Protein AF-A0A1V4UV74-F1 (afdb_monomer_lite)

pLDDT: mean 85.04, std 11.57, range [51.38, 96.44]

Sequence (196 aa):
MDIIEKFLPYVNEDPNRLYPIVKNSVELRLAKKYNSTVNTLQSLRLATLGSASIGRDGSVKVAVSAGTEALQGKISVEERKLERLVEIAREIEGILEQHGAQTTHDLREAKANHENTIRSGPVKAWDLFNLVRGQGKVRPEEIRTNWLPSDLAQLEEYKIQEDKLRAEIEASQSALKPLNEALAKIDTLTAEVDST

Secondary structure (DSSP, 8-state):
--HHHHHGGGTTS-TTTS-HHHHT-HHHHHHHHHHHHHHHHHHHHHHHHTTEEE-TTS-EEE---HHHHHHHHHHHHHHHHHHHHHHHHHHHHHHHHHTT-SSHHHHHHHHHHHHHHHHHHHHHHHHHHHHHHHTT-S-TT---S---HHHHTTSHHHHHHHHHHHHHHHHHHHHHHHHHHHHHHHHHHHHHHHH-

Radius of gyration: 29.87 Å; chains: 1; bounding box: 74×25×92 Å

Foldseek 3Di:
DQLLVVQLVVLPDDLVPDDPCSSPFLSNLLNNLLVVLVVVLVVLVVVQVVQWDQDPVRDIDRPPDPVNVVSVVVNVVSVVLNVLSSVLRVLLVVLCVVVVHPGPVVLVVLLVVLVCLLVCLVVVLVVLVVVVVVVCPDPPVDPDVDDDPVNCCVPPVSVVVNVVSVVSNVVSVVVNPSSVVSNVVNVVSSVVSVVD

Structure (mmCIF, N/CA/C/O backbone):
data_AF-A0A1V4UV74-F1
#
_entry.id   AF-A0A1V4UV74-F1
#
loop_
_atom_site.group_PDB
_atom_site.id
_atom_site.type_symbol
_atom_site.label_atom_id
_atom_site.label_alt_id
_atom_site.label_comp_id
_atom_site.label_asym_id
_atom_site.label_entity_id
_atom_site.label_seq_id
_atom_site.pdbx_PDB_ins_code
_atom_site.Cartn_x
_atom_site.Cartn_y
_atom_site.Cartn_z
_atom_site.occupancy
_atom_site.B_iso_or_equiv
_atom_site.auth_seq_id
_atom_site.auth_comp_id
_atom_site.auth_asym_id
_atom_site.auth_atom_id
_atom_site.pdbx_PDB_model_num
ATOM 1 N N . MET A 1 1 ? 12.067 -10.536 -0.834 1.00 51.75 1 MET A N 1
ATOM 2 C CA . MET A 1 1 ? 11.772 -11.284 -2.083 1.00 51.75 1 MET A CA 1
ATOM 3 C C . MET A 1 1 ? 11.163 -10.248 -2.999 1.00 51.75 1 MET A C 1
ATOM 5 O O . MET A 1 1 ? 10.098 -9.765 -2.646 1.00 51.75 1 MET A O 1
ATOM 9 N N . ASP A 1 2 ? 11.839 -9.869 -4.089 1.00 83.12 2 ASP A N 1
ATOM 10 C CA . ASP A 1 2 ? 11.517 -8.644 -4.837 1.00 83.12 2 ASP A CA 1
ATOM 11 C C . ASP A 1 2 ? 10.028 -8.590 -5.229 1.00 83.12 2 ASP A C 1
ATOM 13 O O . ASP A 1 2 ? 9.491 -9.485 -5.894 1.00 83.12 2 ASP A O 1
ATOM 17 N N . ILE A 1 3 ? 9.345 -7.536 -4.777 1.00 86.12 3 ILE A N 1
ATOM 18 C CA . ILE A 1 3 ? 7.918 -7.317 -5.023 1.00 86.12 3 ILE A CA 1
ATOM 19 C C . ILE A 1 3 ? 7.608 -7.234 -6.525 1.00 86.12 3 ILE A C 1
ATOM 21 O O . ILE A 1 3 ? 6.517 -7.616 -6.943 1.00 86.12 3 ILE A O 1
ATOM 25 N N . ILE A 1 4 ? 8.568 -6.814 -7.355 1.00 88.31 4 ILE A N 1
ATOM 26 C CA . ILE A 1 4 ? 8.438 -6.841 -8.813 1.00 88.31 4 ILE A CA 1
ATOM 27 C C . ILE A 1 4 ? 8.362 -8.291 -9.293 1.00 88.31 4 ILE A C 1
ATOM 29 O O . ILE A 1 4 ? 7.405 -8.656 -9.975 1.00 88.31 4 ILE A O 1
ATOM 33 N N . GLU A 1 5 ? 9.317 -9.139 -8.902 1.00 88.31 5 GLU A N 1
ATOM 34 C CA . GLU A 1 5 ? 9.381 -10.545 -9.327 1.00 88.31 5 GLU A CA 1
ATOM 35 C C . GLU A 1 5 ? 8.121 -11.323 -8.944 1.00 88.31 5 GLU A C 1
ATOM 37 O O . GLU A 1 5 ? 7.593 -12.095 -9.747 1.00 88.31 5 GLU A O 1
ATOM 42 N N . LYS A 1 6 ? 7.586 -11.059 -7.748 1.00 89.06 6 LYS A N 1
ATOM 43 C CA . LYS A 1 6 ? 6.343 -11.672 -7.267 1.00 89.06 6 LYS A CA 1
ATOM 44 C C . LYS A 1 6 ? 5.137 -11.334 -8.150 1.00 89.06 6 LYS A C 1
ATOM 46 O O . LYS A 1 6 ? 4.221 -12.151 -8.259 1.00 89.06 6 LYS A O 1
ATOM 51 N N . PHE A 1 7 ? 5.119 -10.151 -8.770 1.00 90.75 7 PHE A N 1
ATOM 52 C CA . PHE A 1 7 ? 3.979 -9.665 -9.551 1.00 90.75 7 PHE A CA 1
ATOM 53 C C . PHE A 1 7 ? 4.174 -9.706 -11.075 1.00 90.75 7 PHE A C 1
ATOM 55 O O . PHE A 1 7 ? 3.192 -9.565 -11.808 1.00 90.75 7 PHE A O 1
ATOM 62 N N . LEU A 1 8 ? 5.389 -9.979 -11.566 1.00 88.81 8 LEU A N 1
ATOM 63 C CA . LEU A 1 8 ? 5.685 -10.166 -12.993 1.00 88.81 8 LEU A CA 1
ATOM 64 C C . LEU A 1 8 ? 4.776 -11.192 -13.702 1.00 88.81 8 LEU A C 1
ATOM 66 O O . LEU A 1 8 ? 4.329 -10.883 -14.810 1.00 88.81 8 LEU A O 1
ATOM 70 N N . PRO A 1 9 ? 4.431 -12.360 -13.114 1.00 90.25 9 PRO A N 1
ATOM 71 C CA . PRO A 1 9 ? 3.549 -13.329 -13.773 1.00 90.25 9 PRO A CA 1
ATOM 72 C C . PRO A 1 9 ? 2.177 -12.752 -14.152 1.00 90.25 9 PRO A C 1
ATOM 74 O O . PRO A 1 9 ? 1.628 -13.101 -15.192 1.00 90.25 9 PRO A O 1
ATOM 77 N N . TYR A 1 10 ? 1.662 -11.808 -13.361 1.00 89.62 10 TYR A N 1
ATOM 78 C CA . TYR A 1 10 ? 0.345 -11.200 -13.559 1.00 89.62 10 TYR A CA 1
ATOM 79 C C . TYR A 1 10 ? 0.347 -10.039 -14.567 1.00 89.62 10 TYR A C 1
ATOM 81 O O . TYR A 1 10 ? -0.715 -9.523 -14.917 1.00 89.62 10 TYR A O 1
ATOM 89 N N . VAL A 1 11 ? 1.517 -9.592 -15.042 1.00 89.62 11 VAL A N 1
ATOM 90 C CA . VAL A 1 11 ? 1.641 -8.430 -15.943 1.00 89.62 11 VAL A CA 1
ATOM 91 C C . VAL A 1 11 ? 0.914 -8.652 -17.268 1.00 89.62 11 VAL A C 1
ATOM 93 O O . VAL A 1 11 ? 0.272 -7.727 -17.767 1.00 89.62 11 VAL A O 1
ATOM 96 N N . ASN A 1 12 ? 0.991 -9.873 -17.804 1.00 86.12 12 ASN A N 1
ATOM 97 C CA . ASN A 1 12 ? 0.417 -10.252 -19.098 1.00 86.12 12 ASN A CA 1
ATOM 98 C C . ASN A 1 12 ? -0.885 -11.062 -18.969 1.00 86.12 12 ASN A C 1
ATOM 100 O O . ASN A 1 12 ? -1.408 -11.539 -19.977 1.00 86.12 12 ASN A O 1
ATOM 104 N N . GLU A 1 13 ? -1.401 -11.255 -17.753 1.00 87.19 13 GLU A N 1
ATOM 105 C CA . GLU A 1 13 ? -2.662 -11.967 -17.556 1.00 87.19 13 GLU A CA 1
ATOM 106 C C . GLU A 1 13 ? -3.870 -11.123 -17.976 1.00 87.19 13 GLU A C 1
ATOM 108 O O . GLU A 1 13 ? -3.866 -9.891 -17.902 1.00 87.19 13 GLU A O 1
ATOM 113 N N . ASP A 1 14 ? -4.939 -11.808 -18.394 1.00 83.50 14 ASP A N 1
ATOM 114 C CA . ASP A 1 14 ? -6.225 -11.177 -18.687 1.00 83.50 14 ASP A CA 1
ATOM 115 C C . ASP A 1 14 ? -6.736 -10.440 -17.430 1.00 83.50 14 ASP A C 1
ATOM 117 O O . ASP A 1 14 ? -6.969 -11.080 -16.397 1.00 83.50 14 ASP A O 1
ATOM 121 N N . PRO A 1 15 ? -6.973 -9.113 -17.491 1.00 81.25 15 PRO A N 1
ATOM 122 C CA . PRO A 1 15 ? -7.472 -8.334 -16.360 1.00 81.25 15 PRO A CA 1
ATOM 123 C C . PRO A 1 15 ? -8.819 -8.802 -15.793 1.00 81.25 15 PRO A C 1
ATOM 125 O O . PRO A 1 15 ? -9.209 -8.327 -14.725 1.00 81.25 15 PRO A O 1
ATOM 128 N N . ASN A 1 16 ? -9.557 -9.658 -16.506 1.00 84.56 16 ASN A N 1
ATOM 129 C CA . ASN A 1 16 ? -10.797 -10.276 -16.030 1.00 84.56 16 ASN A CA 1
ATOM 130 C C . ASN A 1 16 ? -10.563 -11.562 -15.222 1.00 84.56 16 ASN A C 1
ATOM 132 O O . ASN A 1 16 ? -11.471 -12.015 -14.532 1.00 84.56 16 ASN A O 1
ATOM 136 N N . ARG A 1 17 ? -9.362 -12.148 -15.300 1.00 85.94 17 ARG A N 1
ATOM 137 C CA . ARG A 1 17 ? -8.956 -13.338 -14.533 1.00 85.94 17 ARG A CA 1
ATOM 138 C C . ARG A 1 17 ? -8.247 -12.991 -13.226 1.00 85.94 17 ARG A C 1
ATOM 140 O O . ARG A 1 17 ? -8.189 -13.823 -12.327 1.00 85.94 17 ARG A O 1
ATOM 147 N N . LEU A 1 18 ? -7.741 -11.766 -13.110 1.00 87.00 18 LEU A N 1
ATOM 148 C CA . LEU A 1 18 ? -7.100 -11.272 -11.897 1.00 87.00 18 LEU A CA 1
ATOM 149 C C . LEU A 1 18 ? -8.135 -10.928 -10.824 1.00 87.00 18 LEU A C 1
ATOM 151 O O . LEU A 1 18 ? -9.104 -10.210 -11.082 1.00 87.00 18 LEU A O 1
ATOM 155 N N . TYR A 1 19 ? -7.873 -11.357 -9.589 1.00 85.75 19 TYR A N 1
ATOM 156 C CA . TYR A 1 19 ? -8.629 -10.883 -8.432 1.00 85.75 19 TYR A CA 1
ATOM 157 C C . TYR A 1 19 ? -8.577 -9.347 -8.358 1.00 85.75 19 TYR A C 1
ATOM 159 O O . TYR A 1 19 ? -7.504 -8.772 -8.566 1.00 85.75 19 TYR A O 1
ATOM 167 N N . PRO A 1 20 ? -9.682 -8.656 -8.008 1.00 83.69 20 PRO A N 1
ATOM 168 C CA . PRO A 1 20 ? -9.722 -7.191 -7.953 1.00 83.69 20 PRO A CA 1
ATOM 169 C C . PRO A 1 20 ? -8.621 -6.567 -7.086 1.00 83.69 20 PRO A C 1
ATOM 171 O O . PRO A 1 20 ? -8.102 -5.501 -7.419 1.00 83.69 20 PRO A O 1
ATOM 174 N N . ILE A 1 21 ? -8.247 -7.258 -6.004 1.00 83.50 21 ILE A N 1
ATOM 175 C CA . ILE A 1 21 ? -7.181 -6.861 -5.078 1.00 83.50 21 ILE A CA 1
ATOM 176 C C . ILE A 1 21 ? -5.834 -6.789 -5.803 1.00 83.50 21 ILE A C 1
ATOM 178 O O . ILE A 1 21 ? -5.142 -5.784 -5.701 1.00 83.50 21 ILE A O 1
ATOM 182 N N . VAL A 1 22 ? -5.499 -7.817 -6.589 1.00 84.25 22 VAL A N 1
ATOM 183 C CA . VAL A 1 22 ? -4.258 -7.886 -7.376 1.00 84.25 22 VAL A CA 1
ATOM 184 C C . VAL A 1 22 ? -4.318 -6.923 -8.560 1.00 84.25 22 VAL A C 1
ATOM 186 O O . VAL A 1 22 ? -3.373 -6.186 -8.814 1.00 84.25 22 VAL A O 1
ATOM 189 N N . LYS A 1 23 ? -5.455 -6.869 -9.262 1.00 85.56 23 LYS A N 1
ATOM 190 C CA . LYS A 1 23 ? -5.658 -6.030 -10.452 1.00 85.56 23 LYS A CA 1
ATOM 191 C C . LYS A 1 23 ? -5.370 -4.547 -10.201 1.00 85.56 23 LYS A C 1
ATOM 193 O O . LYS A 1 23 ? -4.812 -3.879 -11.069 1.00 85.56 23 LYS A O 1
ATOM 198 N N . ASN A 1 24 ? -5.782 -4.041 -9.041 1.00 84.19 24 ASN A N 1
ATOM 199 C CA . ASN A 1 24 ? -5.674 -2.626 -8.689 1.00 84.19 24 ASN A CA 1
ATOM 200 C C . ASN A 1 24 ? -4.481 -2.320 -7.773 1.00 84.19 24 ASN A C 1
ATOM 202 O O . ASN A 1 24 ? -4.334 -1.166 -7.353 1.00 84.19 24 ASN A O 1
ATOM 206 N N . SER A 1 25 ? -3.652 -3.323 -7.466 1.00 90.50 25 SER A N 1
ATOM 207 C CA . SER A 1 25 ? -2.541 -3.201 -6.527 1.00 90.50 25 SER A CA 1
ATOM 208 C C . SER A 1 25 ? -1.428 -2.302 -7.070 1.00 90.50 25 SER A C 1
ATOM 210 O O . SER A 1 25 ? -1.254 -2.151 -8.283 1.00 90.50 25 SER A O 1
ATOM 212 N N . VAL A 1 26 ? -0.680 -1.676 -6.161 1.00 91.12 26 VAL A N 1
ATOM 213 C CA . VAL A 1 26 ? 0.483 -0.842 -6.514 1.00 91.12 26 VAL A CA 1
ATOM 214 C C . VAL A 1 26 ? 1.602 -1.729 -7.054 1.00 91.12 26 VAL A C 1
ATOM 216 O O . VAL A 1 26 ? 2.280 -1.386 -8.015 1.00 91.12 26 VAL A O 1
ATOM 219 N N . GLU A 1 27 ? 1.723 -2.919 -6.486 1.00 92.69 27 GLU A N 1
ATOM 220 C CA . GLU A 1 27 ? 2.683 -3.954 -6.828 1.00 92.69 27 GLU A CA 1
ATOM 221 C C . GLU A 1 27 ? 2.548 -4.392 -8.291 1.00 92.69 27 GLU A C 1
ATOM 223 O O . GLU A 1 27 ? 3.536 -4.449 -9.023 1.00 92.69 27 GLU A O 1
ATOM 228 N N . LEU A 1 28 ? 1.315 -4.623 -8.761 1.00 92.44 28 LEU A N 1
ATOM 229 C CA . LEU A 1 28 ? 1.070 -4.966 -10.158 1.00 92.44 28 LEU A CA 1
ATOM 230 C C . LEU A 1 28 ? 1.360 -3.785 -11.091 1.00 92.44 28 LEU A C 1
ATOM 232 O O . LEU A 1 28 ? 1.868 -3.990 -12.194 1.00 92.44 28 LEU A O 1
ATOM 236 N N . ARG A 1 29 ? 1.045 -2.549 -10.679 1.00 91.38 29 ARG A N 1
ATOM 237 C CA . ARG A 1 29 ? 1.376 -1.347 -11.469 1.00 91.38 29 ARG A CA 1
ATOM 238 C C . ARG A 1 29 ? 2.884 -1.195 -11.629 1.00 91.38 29 ARG A C 1
ATOM 240 O O . ARG A 1 29 ? 3.353 -0.998 -12.748 1.00 91.38 29 ARG A O 1
ATOM 247 N N . LEU A 1 30 ? 3.630 -1.367 -10.541 1.00 93.44 30 LEU A N 1
ATOM 248 C CA . LEU A 1 30 ? 5.086 -1.336 -10.532 1.00 93.44 30 LEU A CA 1
ATOM 249 C C . LEU A 1 30 ? 5.673 -2.415 -11.451 1.00 93.44 30 LEU A C 1
ATOM 251 O O . LEU A 1 30 ? 6.481 -2.098 -12.322 1.00 93.44 30 LEU A O 1
ATOM 255 N N . ALA A 1 31 ? 5.205 -3.663 -11.337 1.00 93.12 31 ALA A N 1
ATOM 256 C CA . ALA A 1 31 ? 5.654 -4.762 -12.192 1.00 93.12 31 ALA A CA 1
ATOM 257 C C . ALA A 1 31 ? 5.349 -4.515 -13.681 1.00 93.12 31 ALA A C 1
ATOM 259 O O . ALA A 1 31 ? 6.192 -4.770 -14.544 1.00 93.12 31 ALA A O 1
ATOM 260 N N . LYS A 1 32 ? 4.170 -3.959 -14.002 1.00 93.81 32 LYS A N 1
ATOM 261 C CA . LYS A 1 32 ? 3.805 -3.566 -15.374 1.00 93.81 32 LYS A CA 1
ATOM 262 C C . LYS A 1 32 ? 4.746 -2.502 -15.922 1.00 93.81 32 LYS A C 1
ATOM 264 O O . LYS A 1 32 ? 5.218 -2.628 -17.054 1.00 93.81 32 LYS A O 1
ATOM 269 N N . LYS A 1 33 ? 5.024 -1.467 -15.127 1.00 94.25 33 LYS A N 1
ATOM 270 C CA . LYS A 1 33 ? 5.900 -0.369 -15.529 1.00 94.25 33 LYS A CA 1
ATOM 271 C C . LYS A 1 33 ? 7.329 -0.854 -15.741 1.00 94.25 33 LYS A C 1
ATOM 273 O O . LYS A 1 33 ? 7.894 -0.607 -16.801 1.00 94.25 33 LYS A O 1
ATOM 278 N N . TYR A 1 34 ? 7.848 -1.636 -14.798 1.00 94.31 34 TYR A N 1
ATOM 279 C CA . TYR A 1 34 ? 9.155 -2.275 -14.895 1.00 94.31 34 TYR A CA 1
ATOM 280 C C . TYR A 1 34 ? 9.283 -3.102 -16.182 1.00 94.31 34 TYR A C 1
ATOM 282 O O . TYR A 1 34 ? 10.192 -2.870 -16.977 1.00 94.31 34 TYR A O 1
ATOM 290 N N . ASN A 1 35 ? 8.329 -4.002 -16.450 1.00 93.38 35 ASN A N 1
ATOM 291 C CA . ASN A 1 35 ? 8.338 -4.832 -17.656 1.00 93.38 35 ASN A CA 1
ATOM 292 C C . ASN A 1 35 ? 8.300 -3.990 -18.948 1.00 93.38 35 ASN A C 1
ATOM 294 O O . ASN A 1 35 ? 9.024 -4.270 -19.903 1.00 93.38 35 ASN A O 1
ATOM 298 N N . SER A 1 36 ? 7.497 -2.921 -18.979 1.00 93.50 36 SER A N 1
ATOM 299 C CA . SER A 1 36 ? 7.438 -1.996 -20.119 1.00 93.50 36 SER A CA 1
ATOM 300 C C . SER A 1 36 ? 8.771 -1.277 -20.362 1.00 93.50 36 SER A C 1
ATOM 302 O O . SER A 1 36 ? 9.219 -1.177 -21.508 1.00 93.50 36 SER A O 1
ATOM 304 N N . THR A 1 37 ? 9.420 -0.789 -19.303 1.00 92.56 37 THR A N 1
ATOM 305 C CA . THR A 1 37 ? 10.730 -0.125 -19.378 1.00 92.56 37 THR A CA 1
ATOM 306 C C . THR A 1 37 ? 11.810 -1.098 -19.850 1.00 92.56 37 THR A C 1
ATOM 308 O O . THR A 1 37 ? 12.585 -0.768 -20.747 1.00 92.56 37 THR A O 1
ATOM 311 N N . VAL A 1 38 ? 11.815 -2.340 -19.347 1.00 93.06 38 VAL A N 1
ATOM 312 C CA . VAL A 1 38 ? 12.735 -3.398 -19.803 1.00 93.06 38 VAL A CA 1
ATO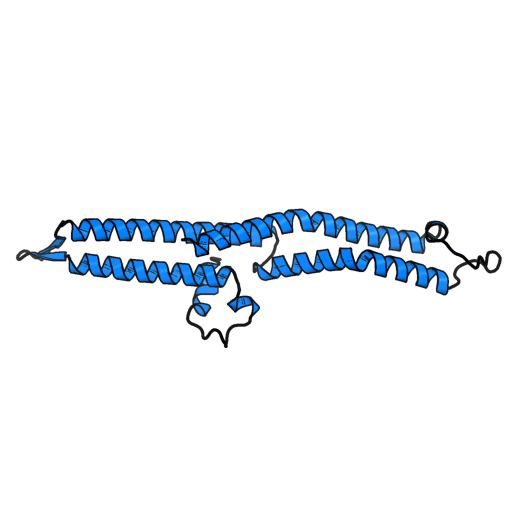M 313 C C . VAL A 1 38 ? 12.560 -3.691 -21.296 1.00 93.06 38 VAL A C 1
ATOM 315 O O . VAL A 1 38 ? 13.547 -3.715 -22.031 1.00 93.06 38 VAL A O 1
ATOM 318 N N . ASN A 1 39 ? 11.325 -3.851 -21.776 1.00 93.38 39 ASN A N 1
ATOM 319 C CA . ASN A 1 39 ? 11.054 -4.096 -23.198 1.00 93.38 39 ASN A CA 1
ATOM 320 C C . ASN A 1 39 ? 11.488 -2.917 -24.085 1.00 93.38 39 ASN A C 1
ATOM 322 O O . ASN A 1 39 ? 12.015 -3.106 -25.188 1.00 93.38 39 ASN A O 1
ATOM 326 N N . THR A 1 40 ? 11.312 -1.689 -23.591 1.00 92.00 40 THR A N 1
ATOM 327 C CA . THR A 1 40 ? 11.757 -0.469 -24.278 1.00 92.00 40 THR A CA 1
ATOM 328 C C . THR A 1 40 ? 13.282 -0.419 -24.358 1.00 92.00 40 THR A C 1
ATOM 330 O O . THR A 1 40 ? 13.833 -0.210 -25.440 1.00 92.00 40 THR A O 1
ATOM 333 N N . LEU A 1 41 ? 13.980 -0.706 -23.255 1.00 91.12 41 LEU A N 1
ATOM 334 C CA . LEU A 1 41 ? 15.441 -0.811 -23.214 1.00 91.12 41 LEU A CA 1
ATOM 335 C C . LEU A 1 41 ? 15.976 -1.875 -24.168 1.00 91.12 41 LEU A C 1
ATOM 337 O O . LEU A 1 41 ? 16.925 -1.612 -24.905 1.00 91.12 41 LEU A O 1
ATOM 341 N N . GLN A 1 42 ? 15.368 -3.062 -24.191 1.00 90.25 42 GLN A N 1
ATOM 342 C CA . GLN A 1 42 ? 15.746 -4.126 -25.123 1.00 90.25 42 GLN A CA 1
ATOM 343 C C . GLN A 1 42 ? 15.594 -3.668 -26.578 1.00 90.25 42 GLN A C 1
ATOM 345 O O . GLN A 1 42 ? 16.517 -3.837 -27.372 1.00 90.25 42 GLN A O 1
ATOM 350 N N . SER A 1 43 ? 14.480 -3.013 -26.911 1.00 89.38 43 SER A N 1
ATOM 351 C CA . SER A 1 43 ? 14.228 -2.484 -28.257 1.00 89.38 43 SER A CA 1
ATOM 352 C C . SER A 1 43 ? 15.244 -1.406 -28.657 1.00 89.38 43 SER A C 1
ATOM 354 O O . SER A 1 43 ? 15.778 -1.436 -29.767 1.00 89.38 43 SER A O 1
ATOM 356 N N . LEU A 1 44 ? 15.570 -0.480 -27.747 1.00 88.25 44 LEU A N 1
ATOM 357 C CA . LEU A 1 44 ? 16.580 0.558 -27.979 1.00 88.25 44 LEU A CA 1
ATOM 358 C C . LEU A 1 44 ? 17.983 -0.040 -28.157 1.00 88.25 44 LEU A C 1
ATOM 360 O O . LEU A 1 44 ? 18.710 0.360 -29.067 1.00 88.25 44 LEU A O 1
ATOM 364 N N . ARG A 1 45 ? 18.352 -1.033 -27.341 1.00 86.44 45 ARG A N 1
ATOM 365 C CA . ARG A 1 45 ? 19.636 -1.742 -27.450 1.00 86.44 45 ARG A CA 1
ATOM 366 C C . ARG A 1 45 ? 19.745 -2.514 -28.770 1.00 86.44 45 ARG A C 1
ATOM 368 O O . ARG A 1 45 ? 20.777 -2.447 -29.436 1.00 86.44 45 ARG A O 1
ATOM 375 N N . LEU A 1 46 ? 18.673 -3.169 -29.217 1.00 85.62 46 LEU A N 1
ATOM 376 C CA . LEU A 1 46 ? 18.626 -3.804 -30.539 1.00 85.62 46 LEU A CA 1
ATOM 377 C C . LEU A 1 46 ? 18.790 -2.781 -31.675 1.00 85.62 46 LEU A C 1
ATOM 379 O O . LEU A 1 46 ? 19.552 -3.024 -32.610 1.00 85.62 46 LEU A O 1
ATOM 383 N N . ALA A 1 47 ? 18.160 -1.607 -31.571 1.00 82.25 47 ALA A N 1
ATOM 384 C CA . ALA A 1 47 ? 18.333 -0.531 -32.548 1.00 82.25 47 ALA A CA 1
ATOM 385 C C . ALA A 1 47 ? 19.783 -0.006 -32.595 1.00 82.25 47 ALA A C 1
ATOM 387 O O . ALA A 1 47 ? 20.305 0.278 -33.677 1.00 82.25 47 ALA A O 1
ATOM 388 N N . THR A 1 48 ? 20.473 0.062 -31.448 1.00 78.12 48 THR A N 1
ATOM 389 C CA . THR A 1 48 ? 21.906 0.409 -31.423 1.00 78.12 48 THR A CA 1
ATOM 390 C C . THR A 1 48 ? 22.788 -0.659 -32.069 1.00 78.12 48 THR A C 1
ATOM 392 O O . THR A 1 48 ? 23.730 -0.309 -32.776 1.00 78.12 48 THR A O 1
ATOM 395 N N . LEU A 1 49 ? 22.459 -1.947 -31.913 1.00 75.75 49 LEU A N 1
ATOM 396 C CA . LEU A 1 49 ? 23.175 -3.039 -32.583 1.00 75.75 49 LEU A CA 1
ATOM 397 C C . LEU A 1 49 ? 22.986 -3.006 -34.105 1.00 75.75 49 LEU A C 1
ATOM 399 O O . LEU A 1 49 ? 23.937 -3.260 -34.834 1.00 75.75 49 LEU A O 1
ATOM 403 N N . GLY A 1 50 ? 21.806 -2.616 -34.597 1.00 70.50 50 GLY A N 1
ATOM 404 C CA . GLY A 1 50 ? 21.569 -2.389 -36.031 1.00 70.50 50 GLY A CA 1
ATOM 405 C C . GLY A 1 50 ? 22.403 -1.248 -36.634 1.00 70.50 50 GLY A C 1
ATOM 406 O O . GLY A 1 50 ? 22.537 -1.163 -37.851 1.00 70.50 50 GLY A O 1
ATOM 407 N N . SER A 1 51 ? 22.991 -0.392 -35.790 1.00 67.44 51 SER A N 1
ATOM 408 C CA . SER A 1 51 ? 23.927 0.673 -36.186 1.00 67.44 51 SER A CA 1
ATOM 409 C C . SER A 1 51 ? 25.398 0.222 -36.145 1.00 67.44 51 SER A C 1
ATOM 411 O O . SER A 1 51 ? 26.306 1.008 -36.438 1.00 67.44 51 SER A O 1
ATOM 413 N N . ALA A 1 52 ? 25.650 -1.035 -35.766 1.00 69.00 52 ALA A N 1
ATOM 414 C CA . ALA A 1 52 ? 26.958 -1.664 -35.840 1.00 69.00 52 ALA A CA 1
ATOM 415 C C . ALA A 1 52 ? 27.181 -2.274 -37.231 1.00 69.00 52 ALA A C 1
ATOM 417 O O . ALA A 1 52 ? 26.309 -2.920 -37.805 1.00 69.00 52 ALA A O 1
ATOM 418 N N . SER A 1 53 ? 28.380 -2.082 -37.769 1.00 70.06 53 SER A N 1
ATOM 419 C CA . SER A 1 53 ? 28.829 -2.651 -39.038 1.00 70.06 53 SER A CA 1
ATOM 420 C C . SER A 1 53 ? 30.036 -3.552 -38.799 1.00 70.06 53 SER A C 1
ATOM 422 O O . SER A 1 53 ? 30.856 -3.278 -37.923 1.00 70.06 53 SER A O 1
ATOM 424 N N . ILE A 1 54 ? 30.151 -4.635 -39.567 1.00 72.12 54 ILE A N 1
ATOM 425 C CA . ILE A 1 54 ? 31.323 -5.514 -39.531 1.00 72.12 54 ILE A CA 1
ATOM 426 C C . ILE A 1 54 ? 32.284 -5.056 -40.632 1.00 72.12 54 ILE A C 1
ATOM 428 O O . ILE A 1 54 ? 31.933 -5.028 -41.813 1.00 72.12 54 ILE A O 1
ATOM 432 N N . GLY A 1 55 ? 33.489 -4.655 -40.237 1.00 71.12 55 GLY A N 1
ATOM 433 C CA . GLY A 1 55 ? 34.588 -4.326 -41.133 1.00 71.12 55 GLY A CA 1
ATOM 434 C C . GLY A 1 55 ? 35.082 -5.553 -41.901 1.00 71.12 55 GLY A C 1
ATOM 435 O O . GLY A 1 55 ? 34.873 -6.695 -41.498 1.00 71.12 55 GLY A O 1
ATOM 436 N N . ARG A 1 56 ? 35.781 -5.332 -43.021 1.00 72.38 56 ARG A N 1
ATOM 437 C CA . ARG A 1 56 ? 36.363 -6.418 -43.842 1.00 72.38 56 ARG A CA 1
ATOM 438 C C . ARG A 1 56 ? 37.388 -7.285 -43.096 1.00 72.38 56 ARG A C 1
ATOM 440 O O . ARG A 1 56 ? 37.689 -8.380 -43.550 1.00 72.38 56 ARG A O 1
ATOM 447 N N . ASP A 1 57 ? 37.915 -6.789 -41.986 1.00 82.62 57 ASP A N 1
ATOM 448 C CA . ASP A 1 57 ? 38.840 -7.451 -41.064 1.00 82.62 57 ASP A CA 1
ATOM 449 C C . ASP A 1 57 ? 38.128 -8.199 -39.918 1.00 82.62 57 ASP A C 1
ATOM 451 O O . ASP A 1 57 ? 38.786 -8.731 -39.030 1.00 82.62 57 ASP A O 1
ATOM 455 N N . GLY A 1 58 ? 36.790 -8.228 -39.913 1.00 72.50 58 GLY A N 1
ATOM 456 C CA . GLY A 1 58 ? 35.988 -8.802 -38.832 1.00 72.50 58 GLY A CA 1
ATOM 457 C C . GLY A 1 58 ? 35.817 -7.881 -37.621 1.00 72.50 58 GLY A C 1
ATOM 458 O O . GLY A 1 58 ? 35.180 -8.280 -36.647 1.00 72.50 58 GLY A O 1
ATOM 459 N N . SER A 1 59 ? 36.344 -6.649 -37.661 1.00 76.88 59 SER A N 1
ATOM 460 C CA . SER A 1 59 ? 36.156 -5.681 -36.577 1.00 76.88 59 SER A CA 1
ATOM 461 C C . SER A 1 59 ? 34.712 -5.175 -36.533 1.00 76.88 59 SER A C 1
ATOM 463 O O . SER A 1 59 ? 34.124 -4.842 -37.559 1.00 76.88 59 SER A O 1
ATOM 465 N N . VAL A 1 60 ? 34.117 -5.087 -35.343 1.00 70.12 60 VAL A N 1
ATOM 466 C CA . VAL A 1 60 ? 32.802 -4.453 -35.172 1.00 70.12 60 VAL A CA 1
ATOM 467 C C . VAL A 1 60 ? 33.013 -2.949 -35.017 1.00 70.12 60 VAL A C 1
ATOM 469 O O . VAL A 1 60 ? 33.594 -2.494 -34.033 1.00 70.12 60 VAL A O 1
ATOM 472 N N . LYS A 1 61 ? 32.539 -2.167 -35.988 1.00 69.31 61 LYS A N 1
ATOM 473 C CA . LYS A 1 61 ? 32.516 -0.703 -35.934 1.00 69.31 61 LYS A CA 1
ATOM 474 C C . LYS A 1 61 ? 31.092 -0.231 -35.695 1.00 69.31 61 LYS A C 1
ATOM 476 O O . LYS A 1 61 ? 30.240 -0.344 -36.575 1.00 69.31 61 LYS A O 1
ATOM 481 N N . VAL A 1 62 ? 30.841 0.334 -34.520 1.00 65.12 62 VAL A N 1
ATOM 482 C CA . VAL A 1 62 ? 29.620 1.105 -34.266 1.00 65.12 62 VAL A CA 1
ATOM 483 C C . VAL A 1 62 ? 29.814 2.475 -34.906 1.00 65.12 62 VAL A C 1
ATOM 485 O O . VAL A 1 62 ? 30.757 3.187 -34.561 1.00 65.12 62 VAL A O 1
ATOM 488 N N . ALA A 1 63 ? 28.978 2.826 -35.882 1.00 61.91 63 ALA A N 1
ATOM 489 C CA . ALA A 1 63 ? 29.069 4.129 -36.527 1.00 61.91 63 ALA A CA 1
ATOM 490 C C . ALA A 1 63 ? 28.650 5.214 -35.526 1.00 61.91 63 ALA A C 1
ATOM 492 O O . ALA A 1 63 ? 27.462 5.370 -35.261 1.00 61.91 63 ALA A O 1
ATOM 493 N N . VAL A 1 64 ? 29.612 5.958 -34.968 1.00 64.06 64 VAL A N 1
ATOM 494 C CA . VAL A 1 64 ? 29.324 7.112 -34.102 1.00 64.06 64 VAL A CA 1
ATOM 495 C C . VAL A 1 64 ? 28.763 8.228 -34.980 1.00 64.06 64 VAL A C 1
ATOM 497 O O . VAL A 1 64 ? 29.482 8.918 -35.697 1.00 64.06 64 VAL A O 1
ATOM 500 N N . SER A 1 65 ? 27.443 8.336 -34.977 1.00 66.75 65 SER A N 1
ATOM 501 C CA . SER A 1 65 ? 26.654 9.352 -35.664 1.00 66.75 65 SER A CA 1
ATOM 502 C C . SER A 1 65 ? 25.737 10.052 -34.657 1.00 66.75 65 SER A C 1
ATOM 504 O O . SER A 1 65 ? 25.442 9.505 -33.591 1.00 66.75 65 SER A O 1
ATOM 506 N N . ALA A 1 66 ? 25.199 11.222 -35.013 1.00 69.81 66 ALA A N 1
ATOM 507 C CA . ALA A 1 66 ? 24.195 11.906 -34.189 1.00 69.81 66 ALA A CA 1
ATOM 508 C C . ALA A 1 66 ? 22.986 10.998 -33.851 1.00 69.81 66 ALA A C 1
ATOM 510 O O . ALA A 1 66 ? 22.372 11.132 -32.794 1.00 69.81 66 ALA A O 1
ATOM 511 N N . GLY A 1 67 ? 22.669 10.026 -34.720 1.00 71.25 67 GLY A N 1
ATOM 512 C CA . GLY A 1 67 ? 21.627 9.025 -34.481 1.00 71.25 67 GLY A CA 1
ATOM 513 C C . GLY A 1 67 ? 21.974 8.027 -33.371 1.00 71.25 67 GLY A C 1
ATOM 514 O O . GLY A 1 67 ? 21.123 7.725 -32.537 1.00 71.25 67 GLY A O 1
ATOM 515 N N . THR A 1 68 ? 23.219 7.547 -33.305 1.00 72.94 68 THR A N 1
ATOM 516 C CA . THR A 1 68 ? 23.659 6.635 -32.234 1.00 72.94 68 THR A CA 1
ATOM 517 C C . THR A 1 68 ? 23.820 7.340 -30.890 1.00 72.94 68 THR A C 1
ATOM 519 O O . THR A 1 68 ? 23.484 6.748 -29.869 1.00 72.94 68 THR A O 1
ATOM 522 N N . GLU A 1 69 ? 24.254 8.605 -30.872 1.00 77.25 69 GLU A N 1
ATOM 523 C CA . GLU A 1 69 ? 24.310 9.410 -29.640 1.00 77.25 69 GLU A CA 1
ATOM 524 C C . GLU A 1 69 ? 22.903 9.662 -29.077 1.00 77.25 69 GLU A C 1
ATOM 526 O O . GLU A 1 69 ? 22.664 9.493 -27.881 1.00 77.25 69 GLU A O 1
ATOM 531 N N . ALA A 1 70 ? 21.933 9.972 -29.945 1.00 80.94 70 ALA A N 1
ATOM 532 C CA . ALA A 1 70 ? 20.536 10.119 -29.542 1.00 80.94 70 ALA A CA 1
ATOM 533 C C . ALA A 1 70 ? 19.944 8.813 -28.977 1.00 80.94 70 ALA A C 1
ATOM 535 O O . ALA A 1 70 ? 19.160 8.850 -28.027 1.00 80.94 70 ALA A O 1
ATOM 536 N N . LEU A 1 71 ? 20.313 7.652 -29.535 1.00 84.00 71 LEU A N 1
ATOM 537 C CA . LEU A 1 71 ? 19.900 6.347 -29.010 1.00 84.00 71 LEU A CA 1
ATOM 538 C C . LEU A 1 71 ? 20.544 6.039 -27.654 1.00 84.00 71 LEU A C 1
ATOM 540 O O . LEU A 1 71 ? 19.842 5.592 -26.751 1.00 84.00 71 LEU A O 1
ATOM 544 N N . GLN A 1 72 ? 21.838 6.320 -27.481 1.00 84.25 72 GLN A N 1
ATOM 545 C CA . GLN A 1 72 ? 22.519 6.167 -26.192 1.00 84.25 72 GLN A CA 1
ATOM 546 C C . GLN A 1 72 ? 21.897 7.061 -25.114 1.00 84.25 72 GLN A C 1
ATOM 548 O O . GLN A 1 72 ? 21.617 6.580 -24.021 1.00 84.25 72 GLN A O 1
ATOM 553 N N . GLY A 1 73 ? 21.577 8.319 -25.439 1.00 86.44 73 GLY A N 1
ATOM 554 C CA . GLY A 1 73 ? 20.869 9.214 -24.521 1.00 86.44 73 GLY A CA 1
ATOM 555 C C . GLY A 1 73 ? 19.512 8.658 -24.076 1.00 86.44 73 GLY A C 1
ATOM 556 O O . GLY A 1 73 ? 19.189 8.698 -22.890 1.00 86.44 73 GLY A O 1
ATOM 557 N N . LYS A 1 74 ? 18.738 8.070 -25.000 1.00 89.25 74 LYS A N 1
ATOM 558 C CA . LYS A 1 74 ? 17.467 7.399 -24.670 1.00 89.25 74 LYS A CA 1
ATOM 559 C C . LYS A 1 74 ? 17.669 6.166 -23.791 1.00 89.25 74 LYS A C 1
ATOM 561 O O . LYS A 1 74 ? 16.914 5.988 -22.843 1.00 89.25 74 LYS A O 1
ATOM 566 N N . ILE A 1 75 ? 18.683 5.345 -24.078 1.00 90.25 75 ILE A N 1
ATOM 567 C CA . ILE A 1 75 ? 19.026 4.179 -23.250 1.00 90.25 75 ILE A CA 1
ATOM 568 C C . ILE A 1 75 ? 19.342 4.627 -21.821 1.00 90.25 75 ILE A C 1
ATOM 570 O O . ILE A 1 75 ? 18.741 4.104 -20.891 1.00 90.25 75 ILE A O 1
ATOM 574 N N . SER A 1 76 ? 20.190 5.642 -21.640 1.00 90.81 76 SER A N 1
ATOM 575 C CA . SER A 1 76 ? 20.534 6.138 -20.303 1.00 90.81 76 SER A CA 1
ATOM 576 C C . SER A 1 76 ? 19.337 6.716 -19.542 1.00 90.81 76 SER A C 1
ATOM 578 O O . SER A 1 76 ? 19.269 6.584 -18.323 1.00 90.81 76 SER A O 1
ATOM 580 N N . VAL A 1 77 ? 18.380 7.355 -20.227 1.00 93.19 77 VAL A N 1
ATOM 581 C CA . VAL A 1 77 ? 17.133 7.819 -19.592 1.00 93.19 77 VAL A CA 1
ATOM 582 C C . VAL A 1 77 ? 16.306 6.633 -19.096 1.00 93.19 77 VAL A C 1
ATOM 584 O O . VAL A 1 77 ? 15.860 6.641 -17.952 1.00 93.19 77 VAL A O 1
ATOM 587 N N . GLU A 1 78 ? 16.121 5.608 -19.926 1.00 92.44 78 GLU A N 1
ATOM 588 C CA . GLU A 1 78 ? 15.340 4.427 -19.553 1.00 92.44 78 GLU A CA 1
ATOM 589 C C . GLU A 1 78 ? 16.043 3.564 -18.485 1.00 92.44 78 GLU A C 1
ATOM 591 O O . GLU A 1 78 ? 15.375 2.992 -17.628 1.00 92.44 78 GLU A O 1
ATOM 596 N N . GLU A 1 79 ? 17.380 3.521 -18.459 1.00 92.12 79 GLU A N 1
ATOM 597 C CA . GLU A 1 79 ? 18.155 2.877 -17.386 1.00 92.12 79 GLU A CA 1
ATOM 598 C C . GLU A 1 79 ? 17.922 3.566 -16.038 1.00 92.12 79 GLU A C 1
ATOM 600 O O . GLU A 1 79 ? 17.599 2.891 -15.064 1.00 92.12 79 GLU A O 1
ATOM 605 N N . ARG A 1 80 ? 17.960 4.905 -15.992 1.00 93.25 80 ARG A N 1
ATOM 606 C CA . ARG A 1 80 ? 17.645 5.660 -14.764 1.00 93.25 80 ARG A CA 1
ATOM 607 C C . ARG A 1 80 ? 16.212 5.435 -14.294 1.00 93.25 80 ARG A C 1
ATOM 609 O O . ARG A 1 80 ? 15.968 5.325 -13.097 1.00 93.25 80 ARG A O 1
ATOM 616 N N . LYS A 1 81 ? 15.255 5.361 -15.224 1.00 93.31 81 LYS A N 1
ATOM 617 C CA . LYS A 1 81 ? 13.866 5.015 -14.888 1.00 93.31 81 LYS A CA 1
ATOM 618 C C . LYS A 1 81 ? 13.780 3.624 -14.271 1.00 93.31 81 LYS A C 1
ATOM 620 O O . LYS A 1 81 ? 13.082 3.442 -13.280 1.00 93.31 81 LYS A O 1
ATOM 625 N N . LEU A 1 82 ? 14.488 2.649 -14.840 1.00 93.25 82 LEU A N 1
ATOM 626 C CA . LEU A 1 82 ? 14.512 1.283 -14.326 1.00 93.25 82 LEU A CA 1
ATOM 627 C C . LEU A 1 82 ? 15.117 1.222 -12.918 1.00 93.25 82 LEU A C 1
ATOM 629 O O . LEU A 1 82 ? 14.526 0.604 -12.036 1.00 9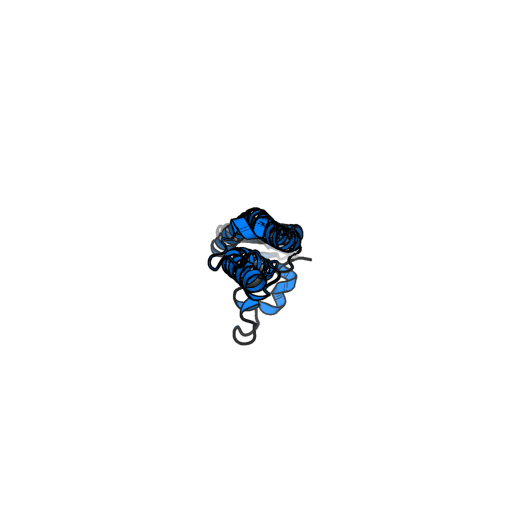3.25 82 LEU A O 1
ATOM 633 N N . GLU A 1 83 ? 16.250 1.892 -12.703 1.00 93.50 83 GLU A N 1
ATOM 634 C CA . GLU A 1 83 ? 16.883 2.032 -11.386 1.00 93.50 83 GLU A CA 1
ATOM 635 C C . GLU A 1 83 ? 15.903 2.631 -10.375 1.00 93.50 83 GLU A C 1
ATOM 637 O O . GLU A 1 83 ? 15.704 2.062 -9.300 1.00 93.50 83 GLU A O 1
ATOM 642 N N . ARG A 1 84 ? 15.200 3.707 -10.753 1.00 94.56 84 ARG A N 1
ATOM 643 C CA . ARG A 1 84 ? 14.229 4.350 -9.868 1.00 94.56 84 ARG A CA 1
ATOM 644 C C . ARG A 1 84 ? 13.038 3.453 -9.532 1.00 94.56 84 ARG A C 1
ATOM 646 O O . ARG A 1 84 ? 12.620 3.414 -8.380 1.00 94.56 84 ARG A O 1
ATOM 653 N N . LEU A 1 85 ? 12.513 2.687 -10.490 1.00 94.25 85 LEU A N 1
ATOM 654 C CA . LEU A 1 85 ? 11.439 1.720 -10.217 1.00 94.25 85 LEU A CA 1
ATOM 655 C C . LEU A 1 85 ? 11.886 0.634 -9.227 1.00 94.25 85 LEU A C 1
ATOM 657 O O . LEU A 1 85 ? 11.100 0.246 -8.366 1.00 94.25 85 LEU A O 1
ATOM 661 N N . VAL A 1 86 ? 13.136 0.168 -9.313 1.00 93.44 86 VAL A N 1
ATOM 662 C CA . VAL A 1 86 ? 13.702 -0.806 -8.360 1.00 93.44 86 VAL A CA 1
ATOM 663 C C . VAL A 1 86 ? 13.877 -0.193 -6.969 1.00 93.44 86 VAL A C 1
ATOM 665 O O . VAL A 1 86 ? 13.611 -0.854 -5.966 1.00 93.44 86 VAL A O 1
ATOM 668 N N . GLU A 1 87 ? 14.292 1.070 -6.876 1.00 94.62 87 GLU A N 1
ATOM 669 C CA . GLU A 1 87 ? 14.345 1.783 -5.595 1.00 94.62 87 GLU A CA 1
ATOM 670 C C . GLU A 1 87 ? 12.957 1.909 -4.963 1.00 94.62 87 GLU A C 1
ATOM 672 O O . GLU A 1 87 ? 12.784 1.550 -3.799 1.00 94.62 87 GLU A O 1
ATOM 677 N N . ILE A 1 88 ? 11.957 2.333 -5.743 1.00 94.88 88 ILE A N 1
ATOM 678 C CA . ILE A 1 88 ? 10.566 2.422 -5.284 1.00 94.88 88 ILE A CA 1
ATOM 679 C C . ILE A 1 88 ? 10.066 1.052 -4.803 1.00 94.88 88 ILE A C 1
ATOM 681 O O . ILE A 1 88 ? 9.426 0.968 -3.754 1.00 94.88 88 ILE A O 1
ATOM 685 N N . ALA A 1 89 ? 10.392 -0.027 -5.523 1.00 94.12 89 ALA A N 1
ATOM 686 C CA . ALA A 1 89 ? 10.059 -1.397 -5.133 1.00 94.12 89 ALA A CA 1
ATOM 687 C C . ALA A 1 89 ? 10.567 -1.735 -3.729 1.00 94.12 89 ALA A C 1
ATOM 689 O O . ALA A 1 89 ? 9.799 -2.187 -2.880 1.00 94.12 89 ALA A O 1
ATOM 690 N N . ARG A 1 90 ? 11.850 -1.455 -3.477 1.00 95.00 90 ARG A N 1
ATOM 691 C CA . ARG A 1 90 ? 12.503 -1.699 -2.186 1.00 95.00 90 ARG A CA 1
ATOM 692 C C . ARG A 1 90 ? 11.932 -0.827 -1.079 1.00 95.00 90 ARG A C 1
ATOM 694 O O . ARG A 1 90 ? 11.791 -1.292 0.047 1.00 95.00 90 ARG A O 1
ATOM 701 N N . GLU A 1 91 ? 11.597 0.426 -1.381 1.00 94.94 91 GLU A N 1
ATOM 702 C CA . GLU A 1 91 ? 10.955 1.307 -0.408 1.00 94.94 91 GLU A CA 1
ATOM 703 C C . GLU A 1 91 ? 9.574 0.784 0.004 1.00 94.94 91 GLU A C 1
ATOM 705 O O . GLU A 1 91 ? 9.266 0.771 1.194 1.00 94.94 91 GLU A O 1
ATOM 710 N N . ILE A 1 92 ? 8.759 0.321 -0.951 1.00 94.25 92 ILE A N 1
ATOM 711 C CA . ILE A 1 92 ? 7.448 -0.275 -0.658 1.00 94.25 92 ILE A CA 1
ATOM 712 C C . ILE A 1 92 ? 7.616 -1.583 0.123 1.00 94.25 92 ILE A C 1
ATOM 714 O O . ILE A 1 92 ? 6.935 -1.766 1.129 1.00 94.25 92 ILE A O 1
ATOM 718 N N . GLU A 1 93 ? 8.531 -2.467 -0.289 1.00 93.19 93 GLU A N 1
ATOM 719 C CA . GLU A 1 93 ? 8.818 -3.723 0.421 1.00 93.19 93 GLU A CA 1
ATOM 720 C C . GLU A 1 93 ? 9.241 -3.455 1.874 1.00 93.19 93 GLU A C 1
ATOM 722 O O . GLU A 1 93 ? 8.675 -4.043 2.792 1.00 93.19 93 GLU A O 1
ATOM 727 N N . GLY A 1 94 ? 10.131 -2.485 2.106 1.00 94.62 94 GLY A N 1
ATOM 728 C CA . GLY A 1 94 ? 10.550 -2.101 3.455 1.00 94.62 94 GLY A CA 1
ATOM 729 C C . GLY A 1 94 ? 9.406 -1.567 4.325 1.00 94.62 94 GLY A C 1
ATOM 730 O O . GLY A 1 94 ? 9.348 -1.871 5.515 1.00 94.62 94 GLY A O 1
ATOM 731 N N . ILE A 1 95 ? 8.463 -0.809 3.749 1.00 95.12 95 ILE A N 1
ATOM 732 C CA . ILE A 1 95 ? 7.257 -0.360 4.469 1.00 95.12 95 ILE A CA 1
ATOM 733 C C . ILE A 1 95 ? 6.371 -1.560 4.832 1.00 95.12 95 ILE A C 1
ATOM 735 O O . ILE A 1 95 ? 5.863 -1.637 5.949 1.00 95.12 95 ILE A O 1
ATOM 739 N N . LEU A 1 96 ? 6.185 -2.506 3.910 1.00 93.56 96 LEU A N 1
ATOM 740 C CA . LEU A 1 96 ? 5.384 -3.705 4.158 1.00 93.56 96 LEU A CA 1
ATOM 741 C C . LEU A 1 96 ? 5.987 -4.563 5.279 1.00 93.56 96 LEU A C 1
ATOM 743 O O . LEU A 1 96 ? 5.270 -4.942 6.206 1.00 93.56 96 LEU A O 1
ATOM 747 N N . GLU A 1 97 ? 7.302 -4.789 5.252 1.00 93.56 97 GLU A N 1
ATOM 748 C CA . GLU A 1 97 ? 8.022 -5.548 6.281 1.00 93.56 97 GLU A CA 1
ATOM 749 C C . GLU A 1 97 ? 7.917 -4.902 7.670 1.00 93.56 97 GLU A C 1
ATOM 751 O O . GLU A 1 97 ? 7.636 -5.596 8.648 1.00 93.56 97 GLU A O 1
ATOM 756 N N . GLN A 1 98 ? 8.062 -3.574 7.765 1.00 93.94 98 GLN A N 1
ATOM 757 C CA . GLN A 1 98 ? 7.932 -2.827 9.028 1.00 93.94 98 GLN A CA 1
ATOM 758 C C . GLN A 1 98 ? 6.570 -3.018 9.706 1.00 93.94 98 GLN A C 1
ATOM 760 O O . GLN A 1 98 ? 6.471 -2.958 10.931 1.00 93.94 98 GLN A O 1
ATOM 765 N N . HIS A 1 99 ? 5.528 -3.255 8.912 1.00 92.56 99 HIS A N 1
ATOM 766 C CA . HIS A 1 99 ? 4.158 -3.434 9.378 1.00 92.56 99 HIS A CA 1
ATOM 767 C C . HIS A 1 99 ? 3.695 -4.901 9.362 1.00 92.56 99 HIS A C 1
ATOM 769 O O . HIS A 1 99 ? 2.527 -5.168 9.642 1.00 92.56 99 HIS A O 1
ATOM 775 N N . GLY A 1 100 ? 4.581 -5.856 9.048 1.00 91.12 100 GLY A N 1
ATOM 776 C CA . GLY A 1 100 ? 4.240 -7.280 8.965 1.00 91.12 100 GLY A CA 1
ATOM 777 C C . GLY A 1 100 ? 3.214 -7.617 7.875 1.00 91.12 100 GLY A C 1
ATOM 778 O O . GLY A 1 100 ? 2.509 -8.619 7.986 1.00 91.12 100 GLY A O 1
ATOM 779 N N . ALA A 1 101 ? 3.105 -6.778 6.844 1.00 91.25 101 ALA A N 1
ATOM 780 C CA . ALA A 1 101 ? 2.180 -6.937 5.728 1.00 91.25 101 ALA A CA 1
ATOM 781 C C . ALA A 1 101 ? 2.854 -7.642 4.543 1.00 91.25 101 ALA A C 1
ATOM 783 O O . ALA A 1 101 ? 4.051 -7.488 4.313 1.00 91.25 101 ALA A O 1
ATOM 784 N N . GLN A 1 102 ? 2.086 -8.395 3.753 1.00 88.38 102 GLN A N 1
ATOM 785 C CA . GLN A 1 102 ? 2.575 -8.994 2.506 1.00 88.38 102 GLN A CA 1
ATOM 786 C C . GLN A 1 102 ? 2.241 -8.144 1.280 1.00 88.38 102 GLN A C 1
ATOM 788 O O . GLN A 1 102 ? 2.892 -8.289 0.240 1.00 88.38 102 GLN A O 1
ATOM 793 N N . THR A 1 103 ? 1.200 -7.317 1.380 1.00 90.44 103 THR A N 1
ATOM 794 C CA . THR A 1 103 ? 0.720 -6.440 0.314 1.00 90.44 103 THR A CA 1
ATOM 795 C C . THR A 1 103 ? 0.222 -5.099 0.855 1.00 90.44 103 THR A C 1
ATOM 797 O O . THR A 1 103 ? -0.174 -4.962 2.014 1.00 90.44 103 THR A O 1
ATOM 800 N N . THR A 1 104 ? 0.172 -4.091 -0.016 1.00 92.12 104 THR A N 1
ATOM 801 C CA . THR A 1 104 ? -0.428 -2.781 0.269 1.00 92.12 104 THR A CA 1
ATOM 802 C C . THR A 1 104 ? -1.926 -2.882 0.558 1.00 92.12 104 THR A C 1
ATOM 804 O O . THR A 1 104 ? -2.502 -1.976 1.163 1.00 92.12 104 THR A O 1
ATOM 807 N N . HIS A 1 105 ? -2.581 -3.966 0.131 1.00 92.06 105 HIS A N 1
ATOM 808 C CA . HIS A 1 105 ? -3.959 -4.254 0.504 1.00 92.06 105 HIS A CA 1
ATOM 809 C C . HIS A 1 105 ? -4.070 -4.614 1.988 1.00 92.06 105 HIS A C 1
ATOM 811 O O . HIS A 1 105 ? -4.917 -4.033 2.661 1.00 92.06 105 HIS A O 1
ATOM 817 N N . ASP A 1 106 ? -3.173 -5.455 2.510 1.00 92.12 106 ASP A N 1
ATOM 818 C CA . ASP A 1 106 ? -3.165 -5.856 3.925 1.00 92.12 106 ASP A CA 1
ATOM 819 C C . ASP A 1 106 ? -3.028 -4.631 4.845 1.00 92.12 106 ASP A C 1
ATOM 821 O O . ASP A 1 106 ? -3.705 -4.530 5.865 1.00 92.12 106 ASP A O 1
ATOM 825 N N . LEU A 1 107 ? -2.215 -3.639 4.454 1.00 93.88 107 LEU A N 1
ATOM 826 C CA . LEU A 1 107 ? -2.101 -2.369 5.186 1.00 93.88 107 LEU A CA 1
ATOM 827 C C . LEU A 1 107 ? -3.410 -1.570 5.190 1.00 93.88 107 LEU A C 1
ATOM 829 O O . LEU A 1 107 ? -3.789 -0.987 6.208 1.00 93.88 107 LEU A O 1
ATOM 833 N N . ARG A 1 108 ? -4.117 -1.530 4.054 1.00 94.00 108 ARG A N 1
ATOM 834 C CA . ARG A 1 108 ? -5.421 -0.856 3.954 1.00 94.00 108 ARG A CA 1
ATOM 835 C C . ARG A 1 108 ? -6.490 -1.592 4.761 1.00 94.00 108 ARG A C 1
ATOM 837 O O . ARG A 1 108 ? -7.326 -0.937 5.378 1.00 94.00 108 ARG A O 1
ATOM 844 N N . GLU A 1 109 ? -6.444 -2.919 4.795 1.00 94.44 109 GLU A N 1
ATOM 845 C CA . GLU A 1 109 ? -7.330 -3.741 5.619 1.00 94.44 109 GLU A CA 1
ATOM 846 C C . GLU A 1 109 ? -7.055 -3.535 7.113 1.00 94.44 109 GLU A C 1
ATOM 848 O O . GLU A 1 109 ? -7.982 -3.264 7.875 1.00 94.44 109 GLU A O 1
ATOM 853 N N . ALA A 1 110 ? -5.787 -3.552 7.535 1.00 94.06 110 ALA A N 1
ATOM 854 C CA . ALA A 1 110 ? -5.395 -3.247 8.909 1.00 94.06 110 ALA A CA 1
ATOM 855 C C . ALA A 1 110 ? -5.896 -1.859 9.340 1.00 94.06 110 ALA A C 1
ATOM 857 O O . ALA A 1 110 ? -6.460 -1.702 10.426 1.00 94.06 110 ALA A O 1
ATOM 858 N N . LYS A 1 111 ? -5.782 -0.860 8.455 1.00 95.88 111 LYS A N 1
ATOM 859 C CA . LYS A 1 111 ? -6.319 0.485 8.692 1.00 95.88 111 LYS A CA 1
ATOM 860 C C . LYS A 1 111 ? -7.830 0.445 8.884 1.00 95.88 111 LYS A C 1
ATOM 862 O O . LYS A 1 111 ? -8.324 0.977 9.876 1.00 95.88 111 LYS A O 1
ATOM 867 N N . ALA A 1 112 ? -8.553 -0.199 7.970 1.00 95.44 112 ALA A N 1
ATOM 868 C CA . ALA A 1 112 ? -10.004 -0.326 8.057 1.00 95.44 112 ALA A CA 1
ATOM 869 C C . ALA A 1 112 ? -10.436 -1.030 9.354 1.00 95.44 112 ALA A C 1
ATOM 871 O O . ALA A 1 112 ? -11.399 -0.608 9.991 1.00 95.44 112 ALA A O 1
ATOM 872 N N . ASN A 1 113 ? -9.697 -2.050 9.796 1.00 95.12 113 ASN A N 1
ATOM 873 C CA . ASN A 1 113 ? -9.962 -2.758 11.045 1.00 95.12 113 ASN A CA 1
ATOM 874 C C . ASN A 1 113 ? -9.789 -1.852 12.270 1.00 95.12 113 ASN A C 1
ATOM 876 O O . ASN A 1 113 ? -10.681 -1.799 13.117 1.00 95.12 113 ASN A O 1
ATOM 880 N N . HIS A 1 114 ? -8.702 -1.080 12.351 1.00 94.94 114 HIS A N 1
ATOM 881 C CA . HIS A 1 114 ? -8.521 -0.118 13.441 1.00 94.94 114 HIS A CA 1
ATOM 882 C C . HIS A 1 114 ? -9.571 1.004 13.412 1.00 94.94 114 HIS A C 1
ATOM 884 O O . HIS A 1 114 ? -10.120 1.357 14.457 1.00 94.94 114 HIS A O 1
ATOM 890 N N . GLU A 1 115 ? -9.915 1.526 12.230 1.00 95.50 115 GLU A N 1
ATOM 891 C CA . GLU A 1 115 ? -10.991 2.513 12.079 1.00 95.50 115 GLU A CA 1
ATOM 892 C C . GLU A 1 115 ? -12.346 1.951 12.530 1.00 95.50 115 GLU A C 1
ATOM 894 O O . GLU A 1 115 ? -13.090 2.632 13.238 1.00 95.50 115 GLU A O 1
ATOM 899 N N . ASN A 1 116 ? -12.657 0.703 12.179 1.00 95.25 116 ASN A N 1
ATOM 900 C CA . ASN A 1 116 ? -13.878 0.022 12.602 1.00 95.25 116 ASN A CA 1
ATOM 901 C C . ASN A 1 116 ? -13.917 -0.196 14.118 1.00 95.25 116 ASN A C 1
ATOM 903 O O . ASN A 1 116 ? -14.965 0.008 14.735 1.00 95.25 116 ASN A O 1
ATOM 907 N N . THR A 1 117 ? -12.797 -0.556 14.746 1.00 93.44 117 THR A N 1
ATOM 908 C CA . THR A 1 117 ? -12.706 -0.673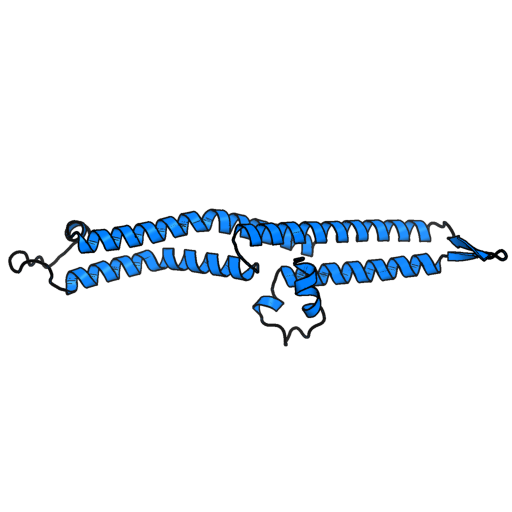 16.210 1.00 93.44 117 THR A CA 1
ATOM 909 C C . THR A 1 117 ? -13.025 0.655 16.889 1.00 93.44 117 THR A C 1
ATOM 911 O O . THR A 1 117 ? -13.855 0.695 17.794 1.00 93.44 117 THR A O 1
ATOM 914 N N . ILE A 1 118 ? -12.462 1.760 16.396 1.00 93.00 118 ILE A N 1
ATOM 915 C CA . ILE A 1 118 ? -12.723 3.098 16.942 1.00 93.00 118 ILE A CA 1
ATOM 916 C C . ILE A 1 118 ? -14.184 3.507 16.719 1.00 93.00 118 ILE A C 1
ATOM 918 O O . ILE A 1 118 ? -14.850 3.957 17.650 1.00 93.00 118 ILE A O 1
ATOM 922 N N . ARG A 1 119 ? -14.711 3.322 15.501 1.00 93.69 119 ARG A N 1
ATOM 923 C CA . ARG A 1 119 ? -16.090 3.703 15.146 1.00 93.69 119 ARG A CA 1
ATOM 924 C C . ARG A 1 119 ? -17.145 2.874 15.874 1.00 93.69 119 ARG A C 1
ATOM 926 O O . ARG A 1 119 ? -18.197 3.405 16.211 1.00 93.69 119 ARG A O 1
ATOM 933 N N . SER A 1 120 ? -16.879 1.590 16.116 1.00 92.56 120 SER A N 1
ATOM 934 C CA . SER A 1 120 ? -17.786 0.706 16.862 1.00 92.56 120 SER A CA 1
ATOM 935 C C . SER A 1 120 ? -17.682 0.875 18.379 1.00 92.56 120 SER A C 1
ATOM 937 O O . SER A 1 120 ? -18.593 0.455 19.091 1.00 92.56 120 SER A O 1
ATOM 939 N N . GLY A 1 121 ? -16.623 1.522 18.876 1.00 90.25 121 GLY A N 1
ATOM 940 C CA . GLY A 1 121 ? -16.383 1.770 20.297 1.00 90.25 121 GLY A CA 1
ATOM 941 C C . GLY A 1 121 ? -17.593 2.336 21.053 1.00 90.25 121 GLY A C 1
ATOM 942 O O . GLY A 1 121 ? -18.020 1.717 22.027 1.00 90.25 121 GLY A O 1
ATOM 943 N N . PRO A 1 122 ? -18.215 3.443 20.600 1.00 89.81 122 PRO A N 1
ATOM 944 C CA . PRO A 1 122 ? -19.381 4.022 21.271 1.00 89.81 122 PRO A CA 1
ATOM 945 C C . PRO A 1 122 ? -20.584 3.075 21.363 1.00 89.81 122 PRO A C 1
ATOM 947 O O . PRO A 1 122 ? -21.263 3.042 22.386 1.00 89.81 122 PRO A O 1
ATOM 950 N N . VAL A 1 123 ? -20.837 2.280 20.319 1.00 91.06 123 VAL A N 1
ATOM 951 C CA . VAL A 1 123 ? -21.944 1.308 20.305 1.00 91.06 123 VAL A CA 1
ATOM 952 C C . VAL A 1 123 ? -21.662 0.178 21.291 1.00 91.06 123 VAL A C 1
ATOM 954 O O . VAL A 1 123 ? -22.505 -0.129 22.124 1.00 91.06 123 VAL A O 1
ATOM 957 N N . LYS A 1 124 ? -20.442 -0.372 21.278 1.00 89.88 124 LYS A N 1
ATOM 958 C CA . LYS A 1 124 ? -20.028 -1.405 22.238 1.00 89.88 124 LYS A CA 1
ATOM 959 C C . LYS A 1 124 ? -20.102 -0.907 23.684 1.00 89.88 124 LYS A C 1
ATOM 961 O O . LYS A 1 124 ? -20.549 -1.647 24.555 1.00 89.88 124 LYS A O 1
ATOM 966 N N . ALA A 1 125 ? -19.709 0.342 23.942 1.00 87.19 125 ALA A N 1
ATOM 967 C CA . ALA A 1 125 ? -19.824 0.960 25.263 1.00 87.19 125 ALA A CA 1
ATOM 968 C C . ALA A 1 125 ? -21.291 1.065 25.712 1.00 87.19 125 ALA A C 1
ATOM 970 O O . ALA A 1 125 ? -21.623 0.757 26.856 1.00 87.19 125 ALA A O 1
ATOM 971 N N . TRP A 1 126 ? -22.184 1.448 24.796 1.00 85.06 126 TRP A N 1
ATOM 972 C CA . TRP A 1 126 ? -23.621 1.515 25.056 1.00 85.06 126 TRP A CA 1
ATOM 973 C C . TRP A 1 126 ? -24.248 0.137 25.311 1.00 85.06 126 TRP A C 1
ATOM 975 O O . TRP A 1 126 ? -25.076 -0.014 26.211 1.00 85.06 126 TRP A O 1
ATOM 985 N N . ASP A 1 127 ? -23.834 -0.883 24.563 1.00 87.19 127 ASP A N 1
ATOM 986 C CA . ASP A 1 127 ? -24.307 -2.256 24.747 1.00 87.19 127 ASP A CA 1
ATOM 987 C C . ASP A 1 127 ? -23.845 -2.836 26.088 1.00 87.19 127 ASP A C 1
ATOM 989 O O . ASP A 1 127 ? -24.650 -3.434 26.806 1.00 87.19 127 ASP A O 1
ATOM 993 N N . LEU A 1 128 ? -22.586 -2.596 26.477 1.00 85.25 128 LEU A N 1
ATOM 994 C CA . LEU A 1 128 ? -22.064 -2.952 27.802 1.00 85.25 128 LEU A CA 1
ATOM 995 C C . LEU A 1 128 ? -22.885 -2.295 28.917 1.00 85.25 128 LEU A C 1
ATOM 997 O O . LEU A 1 128 ? -23.294 -2.966 29.867 1.00 85.25 128 LEU A O 1
ATOM 1001 N N . PHE A 1 129 ? -23.176 -1.002 28.772 1.00 83.56 129 PHE A N 1
ATOM 1002 C CA . PHE A 1 129 ? -24.017 -0.262 29.706 1.00 83.56 129 PHE A CA 1
ATOM 1003 C C . PHE A 1 129 ? -25.425 -0.875 29.824 1.00 83.56 129 PHE A C 1
ATOM 1005 O O . PHE A 1 129 ? -25.894 -1.152 30.931 1.00 83.56 129 PHE A O 1
ATOM 1012 N N . ASN A 1 130 ? -26.096 -1.148 28.699 1.00 80.12 130 ASN A N 1
ATOM 1013 C CA . ASN A 1 130 ? -27.441 -1.730 28.703 1.00 80.12 130 ASN A CA 1
ATOM 1014 C C . ASN A 1 130 ? -27.477 -3.151 29.262 1.00 80.12 130 ASN A C 1
ATOM 1016 O O . ASN A 1 130 ? -28.440 -3.500 29.944 1.00 80.12 130 ASN A O 1
ATOM 1020 N N . LEU A 1 131 ? -26.454 -3.964 28.991 1.00 79.38 131 LEU A N 1
ATOM 1021 C CA . LEU A 1 131 ? -26.362 -5.324 29.507 1.00 79.38 131 LEU A CA 1
ATOM 1022 C C . LEU A 1 131 ? -26.285 -5.315 31.037 1.00 79.38 131 LEU A C 1
ATOM 1024 O O . LEU A 1 131 ? -27.069 -5.999 31.689 1.00 79.38 131 LEU A O 1
ATOM 1028 N N . VAL A 1 132 ? -25.399 -4.499 31.614 1.00 75.69 132 VAL A N 1
ATOM 1029 C CA . VAL A 1 132 ? -25.239 -4.400 33.074 1.00 75.69 132 VAL A CA 1
ATOM 1030 C C . VAL A 1 132 ? -26.487 -3.798 33.724 1.00 75.69 132 VAL A C 1
ATOM 1032 O O . VAL A 1 132 ? -26.952 -4.309 34.745 1.00 75.69 132 VAL A O 1
ATOM 1035 N N . ARG A 1 133 ? -27.100 -2.785 33.093 1.00 71.38 133 ARG A N 1
ATOM 1036 C CA . ARG A 1 133 ? -28.389 -2.221 33.529 1.00 71.38 133 ARG A CA 1
ATOM 1037 C C . ARG A 1 133 ? -29.520 -3.256 33.491 1.00 71.38 133 ARG A C 1
ATOM 1039 O O . ARG A 1 133 ? -30.343 -3.302 34.399 1.00 71.38 133 ARG A O 1
ATOM 1046 N N . GLY A 1 134 ? -29.587 -4.062 32.431 1.00 66.81 134 GLY A N 1
ATOM 1047 C CA . GLY A 1 134 ? -30.646 -5.048 32.190 1.00 66.81 134 GLY A CA 1
ATOM 1048 C C . GLY A 1 134 ? -30.505 -6.332 33.007 1.00 66.81 134 GLY A C 1
ATOM 1049 O O . GLY A 1 134 ? -31.506 -6.979 33.296 1.00 66.81 134 GLY A O 1
ATOM 1050 N N . GLN A 1 135 ? -29.287 -6.687 33.423 1.00 62.03 135 GLN A N 1
ATOM 1051 C CA . GLN A 1 135 ? -29.013 -7.882 34.226 1.00 62.03 135 GLN A CA 1
ATOM 1052 C C . GLN A 1 135 ? -29.385 -7.746 35.709 1.00 62.03 135 GLN A C 1
ATOM 1054 O O . GLN A 1 135 ? -29.264 -8.723 36.443 1.00 62.03 135 GLN A O 1
ATOM 1059 N N . GLY A 1 136 ? -29.842 -6.577 36.174 1.00 53.69 136 GLY A N 1
ATOM 1060 C CA . GLY A 1 136 ? 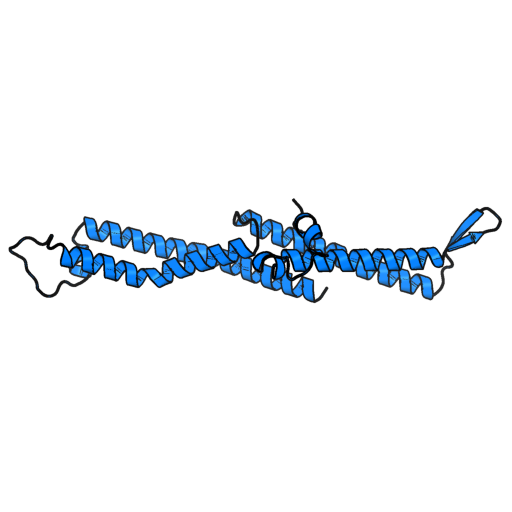-30.390 -6.436 37.527 1.00 53.69 136 GLY A CA 1
ATOM 1061 C C . GLY A 1 136 ? -29.417 -6.828 38.646 1.00 53.69 136 GLY A C 1
ATOM 1062 O O . GLY A 1 136 ? -29.863 -7.185 39.730 1.00 53.69 136 GLY A O 1
ATOM 1063 N N . LYS A 1 137 ? -28.094 -6.750 38.423 1.00 51.38 137 LYS A N 1
ATOM 1064 C CA . LYS A 1 137 ? -27.059 -7.004 39.453 1.00 51.38 137 LYS A CA 1
ATOM 1065 C C . LYS A 1 137 ? -26.998 -5.923 40.544 1.00 51.38 137 LYS A C 1
ATOM 1067 O O . LYS A 1 137 ? -26.075 -5.885 41.354 1.00 51.38 137 LYS A O 1
ATOM 1072 N N . VAL A 1 138 ? -27.977 -5.032 40.561 1.00 52.59 138 VAL A N 1
ATOM 1073 C CA . VAL A 1 138 ? -28.147 -4.012 41.581 1.00 52.59 138 VAL A CA 1
ATOM 1074 C C . VAL A 1 138 ? -28.918 -4.649 42.731 1.00 52.59 138 VAL A C 1
ATOM 1076 O O . VAL A 1 138 ? -29.929 -5.314 42.509 1.00 52.59 138 VAL A O 1
ATOM 1079 N N . ARG A 1 139 ? -28.440 -4.467 43.964 1.00 53.69 139 ARG A N 1
ATOM 1080 C CA . ARG A 1 139 ? -29.120 -4.972 45.163 1.00 53.69 139 ARG A CA 1
ATOM 1081 C C . ARG A 1 139 ? -30.598 -4.531 45.139 1.00 53.69 139 ARG A C 1
ATOM 1083 O O . ARG A 1 139 ? -30.860 -3.381 44.786 1.00 53.69 139 ARG A O 1
ATOM 1090 N N . PRO A 1 140 ? -31.559 -5.387 45.539 1.00 51.91 140 PRO A N 1
ATOM 1091 C CA . PRO A 1 140 ? -32.997 -5.074 45.503 1.00 51.91 140 PRO A CA 1
ATOM 1092 C C . PRO A 1 140 ? -33.401 -3.781 46.235 1.00 51.91 140 PRO A C 1
ATOM 1094 O O . PRO A 1 140 ? -34.483 -3.251 46.004 1.00 51.91 140 PRO A O 1
ATOM 1097 N N . GLU A 1 141 ? -32.532 -3.270 47.106 1.00 53.12 141 GLU A N 1
ATOM 1098 C CA . GLU A 1 141 ? -32.722 -2.064 47.915 1.00 53.12 141 GLU A CA 1
ATOM 1099 C C . GLU A 1 141 ? -32.370 -0.754 47.169 1.00 53.12 141 GLU A C 1
ATOM 1101 O O . GLU A 1 141 ? -32.710 0.327 47.641 1.00 53.12 141 GLU A O 1
ATOM 1106 N N . GLU A 1 142 ? -31.749 -0.822 45.983 1.00 53.47 142 GLU A N 1
ATOM 1107 C CA . GLU A 1 142 ? -31.245 0.336 45.221 1.00 53.47 142 GLU A CA 1
ATOM 1108 C C . GLU A 1 142 ? -31.808 0.404 43.792 1.00 53.47 142 GLU A C 1
ATOM 1110 O O . GLU A 1 142 ? -31.107 0.789 42.856 1.00 53.47 142 GLU A O 1
ATOM 1115 N N . ILE A 1 143 ? -33.076 0.034 43.579 1.00 54.81 143 ILE A N 1
ATOM 1116 C CA . ILE A 1 143 ? -33.716 0.115 42.254 1.00 54.81 143 ILE A CA 1
ATOM 1117 C C . ILE A 1 143 ? -33.906 1.592 41.862 1.00 54.81 143 ILE A C 1
ATOM 1119 O O . ILE A 1 143 ? -34.987 2.171 41.959 1.00 54.81 143 ILE A O 1
ATOM 1123 N N . ARG A 1 144 ? -32.826 2.230 41.408 1.00 55.84 144 ARG A N 1
ATOM 1124 C CA . ARG A 1 144 ? -32.867 3.477 40.654 1.00 55.84 144 ARG A CA 1
ATOM 1125 C C . ARG A 1 144 ? -33.354 3.140 39.252 1.00 55.84 144 ARG A C 1
ATOM 1127 O O . ARG A 1 144 ? -32.779 2.305 38.563 1.00 55.84 144 ARG A O 1
ATOM 1134 N N . THR A 1 145 ? -34.420 3.800 38.820 1.00 56.25 145 THR A N 1
ATOM 1135 C CA . THR A 1 145 ? -34.964 3.677 37.459 1.00 56.25 145 THR A CA 1
ATOM 1136 C C . THR A 1 145 ? -34.067 4.329 36.403 1.00 56.25 145 THR A C 1
ATOM 1138 O O . THR A 1 145 ? -34.123 3.937 35.241 1.00 56.25 145 THR A O 1
ATOM 1141 N N . ASN A 1 146 ? -33.188 5.255 36.806 1.00 64.75 146 ASN A N 1
ATOM 1142 C CA . ASN A 1 146 ? -32.270 5.976 35.926 1.00 64.75 146 ASN A CA 1
ATOM 1143 C C . ASN A 1 146 ? -30.819 5.739 36.361 1.00 64.75 146 ASN A C 1
ATOM 1145 O O . ASN A 1 146 ? -30.285 6.492 37.172 1.00 64.75 146 ASN A O 1
ATOM 1149 N N . TRP A 1 147 ? -30.194 4.689 35.833 1.00 67.81 147 TRP A N 1
ATOM 1150 C CA . TRP A 1 147 ? -28.750 4.488 35.966 1.00 67.81 147 TRP A CA 1
ATOM 1151 C C . TRP A 1 147 ? -28.019 5.394 34.984 1.00 67.81 147 TRP A C 1
ATOM 1153 O O . TRP A 1 147 ? -28.346 5.391 33.796 1.00 67.81 147 TRP A O 1
ATOM 1163 N N . LEU A 1 148 ? -27.032 6.149 35.459 1.00 73.50 148 LEU A N 1
ATOM 1164 C CA . LEU A 1 148 ? -26.062 6.812 34.593 1.00 73.50 148 LEU A CA 1
ATOM 1165 C C . LEU A 1 148 ? -24.834 5.905 34.407 1.00 73.50 148 LEU A C 1
ATOM 1167 O O . LEU A 1 148 ? -24.515 5.116 35.298 1.00 73.50 148 LEU A O 1
ATOM 1171 N N . PRO A 1 149 ? -24.092 6.019 33.290 1.00 71.25 149 PRO A N 1
ATOM 1172 C CA . PRO A 1 149 ? -22.841 5.278 33.109 1.00 71.25 149 PRO A CA 1
ATOM 1173 C C . PRO A 1 149 ? -21.838 5.488 34.256 1.00 71.25 149 PRO A C 1
ATOM 1175 O O . PRO A 1 149 ? -21.172 4.547 34.675 1.00 71.25 149 PRO A O 1
ATOM 1178 N N . SER A 1 150 ? -21.793 6.696 34.829 1.00 73.88 150 SER A N 1
ATOM 1179 C CA . SER A 1 150 ? -20.967 7.025 35.999 1.00 73.88 150 SER A CA 1
ATOM 1180 C C . SER A 1 150 ? -21.347 6.252 37.263 1.00 73.88 150 SER A C 1
ATOM 1182 O O . SER A 1 150 ? -20.485 6.002 38.101 1.00 73.88 150 SER A O 1
ATOM 1184 N N . ASP A 1 151 ? -22.619 5.874 37.405 1.00 71.69 151 ASP A N 1
ATOM 1185 C CA . ASP A 1 151 ? -23.093 5.091 38.547 1.00 71.69 151 ASP A CA 1
ATOM 1186 C C . ASP A 1 151 ? -22.638 3.629 38.418 1.00 71.69 151 ASP A C 1
ATOM 1188 O O . ASP A 1 151 ? -22.242 3.007 39.402 1.00 71.69 151 ASP A O 1
ATOM 1192 N N . LEU A 1 152 ? -22.620 3.094 37.189 1.00 71.75 152 LEU A N 1
ATOM 1193 C CA . LEU A 1 152 ? -22.141 1.737 36.902 1.00 71.75 152 LEU A CA 1
ATOM 1194 C C . LEU A 1 152 ? -20.613 1.624 36.914 1.00 71.75 152 LEU A C 1
ATOM 1196 O O . LEU A 1 152 ? -20.099 0.542 37.177 1.00 71.75 152 LEU A O 1
ATOM 1200 N N . ALA A 1 153 ? -19.879 2.722 36.713 1.00 69.06 153 ALA A N 1
ATOM 1201 C CA . ALA A 1 153 ? -18.415 2.758 36.810 1.00 69.06 153 ALA A CA 1
ATOM 1202 C C . ALA A 1 153 ? -17.874 2.373 38.204 1.00 69.06 153 ALA A C 1
ATOM 1204 O O . ALA A 1 153 ? -16.688 2.071 38.346 1.00 69.06 153 ALA A O 1
ATOM 1205 N N . GLN A 1 154 ? -18.726 2.367 39.236 1.00 73.19 154 GLN A N 1
ATOM 1206 C CA . GLN A 1 154 ? -18.375 1.872 40.571 1.00 73.19 154 GLN A CA 1
ATOM 1207 C C . GLN A 1 154 ? -18.460 0.341 40.687 1.00 73.19 154 GLN A C 1
ATOM 1209 O O . GLN A 1 154 ? -17.898 -0.231 41.620 1.00 73.19 154 GLN A O 1
ATOM 1214 N N . LEU A 1 155 ? -19.130 -0.333 39.744 1.00 79.62 155 LEU A N 1
ATOM 1215 C CA . LEU A 1 155 ? -19.160 -1.789 39.660 1.00 79.62 155 LEU A CA 1
ATOM 1216 C C . LEU A 1 155 ? -17.872 -2.280 39.002 1.00 79.62 155 LEU A C 1
ATOM 1218 O O . LEU A 1 155 ? -17.610 -2.011 37.830 1.00 79.62 155 LEU A O 1
ATOM 1222 N N . GLU A 1 156 ? -17.088 -3.042 39.757 1.00 81.81 156 GLU A N 1
ATOM 1223 C CA . GLU A 1 156 ? -15.766 -3.514 39.339 1.00 81.81 156 GLU A CA 1
ATOM 1224 C C . GLU A 1 156 ? -15.807 -4.300 38.018 1.00 81.81 156 GLU A C 1
ATOM 1226 O O . GLU A 1 156 ? -15.003 -4.048 37.123 1.00 81.81 156 GLU A O 1
ATOM 1231 N N . GLU A 1 157 ? -16.808 -5.167 37.833 1.00 79.56 157 GLU A N 1
ATOM 1232 C CA . GLU A 1 157 ? -16.998 -5.924 36.587 1.00 79.56 157 GLU A CA 1
ATOM 1233 C C . GLU A 1 157 ? -17.239 -5.022 35.362 1.00 79.56 157 GLU A C 1
ATOM 1235 O O . GLU A 1 157 ? -16.700 -5.290 34.288 1.00 79.56 157 GLU A O 1
ATOM 1240 N N . TYR A 1 158 ? -18.032 -3.953 35.506 1.00 82.19 158 TYR A N 1
ATOM 1241 C CA . TYR A 1 158 ? -18.310 -3.013 34.414 1.00 82.19 158 TYR A CA 1
ATOM 1242 C C . TYR A 1 158 ? -17.081 -2.156 34.113 1.00 82.19 158 TYR A C 1
ATOM 1244 O O . TYR A 1 158 ? -16.694 -2.027 32.952 1.00 82.19 158 TYR A O 1
ATOM 1252 N N . LYS A 1 159 ? -16.418 -1.643 35.155 1.00 85.38 159 LYS A N 1
ATOM 1253 C CA . LYS A 1 159 ? -15.208 -0.830 35.020 1.00 85.38 159 LYS A CA 1
ATOM 1254 C C . LYS A 1 159 ? -14.093 -1.571 34.279 1.00 85.38 159 LYS A C 1
ATOM 1256 O O . LYS A 1 159 ? -13.483 -0.996 33.388 1.00 85.38 159 LYS A O 1
ATOM 1261 N N . ILE A 1 160 ? -13.876 -2.857 34.571 1.00 88.56 160 ILE A N 1
ATOM 1262 C CA . ILE A 1 160 ? -12.886 -3.685 33.857 1.00 88.56 160 ILE A CA 1
ATOM 1263 C C . ILE A 1 160 ? -13.201 -3.768 32.355 1.00 88.56 160 ILE A C 1
ATOM 1265 O O . ILE A 1 160 ? -12.294 -3.669 31.528 1.00 88.56 160 ILE A O 1
ATOM 1269 N N . GLN A 1 161 ? -14.472 -3.952 31.984 1.00 88.88 161 GLN A N 1
ATOM 1270 C CA . GLN A 1 161 ? -14.880 -4.032 30.576 1.00 88.88 161 GLN A CA 1
ATOM 1271 C C . GLN A 1 161 ? -14.780 -2.673 29.873 1.00 88.88 161 GLN A C 1
ATOM 1273 O O . GLN A 1 161 ? -14.333 -2.610 28.728 1.00 88.88 161 GLN A O 1
ATOM 1278 N N . GLU A 1 162 ? -15.160 -1.589 30.553 1.00 88.94 162 GLU A N 1
ATOM 1279 C CA . GLU A 1 162 ? -15.033 -0.228 30.030 1.00 88.94 162 GLU A CA 1
ATOM 1280 C C . GLU A 1 162 ? -13.561 0.161 29.826 1.00 88.94 162 GLU A C 1
ATOM 1282 O O . GLU A 1 162 ? -13.200 0.640 28.751 1.00 88.94 162 GLU A O 1
ATOM 1287 N N . ASP A 1 163 ? -12.699 -0.096 30.813 1.00 91.44 163 ASP A N 1
ATOM 1288 C CA . ASP A 1 163 ? -11.263 0.185 30.731 1.00 91.44 163 ASP A CA 1
ATOM 1289 C C . ASP A 1 163 ? -10.602 -0.650 29.625 1.00 91.44 163 ASP A C 1
ATOM 1291 O O . ASP A 1 163 ? -9.780 -0.131 28.868 1.00 91.44 163 ASP A O 1
ATOM 1295 N N . LYS A 1 164 ? -11.009 -1.917 29.453 1.00 92.38 164 LYS A N 1
ATOM 1296 C CA . LYS A 1 164 ? -10.560 -2.755 28.334 1.00 92.38 164 LYS A CA 1
ATOM 1297 C C . LYS A 1 164 ? -10.974 -2.166 26.984 1.00 92.38 164 LYS A C 1
ATOM 1299 O O . LYS A 1 164 ? -10.134 -2.049 26.095 1.00 92.38 164 LYS A O 1
ATOM 1304 N N . LEU A 1 165 ? -12.238 -1.772 26.827 1.00 92.94 165 LEU A N 1
ATOM 1305 C CA . LEU A 1 165 ? -12.729 -1.160 25.590 1.00 92.94 165 LEU A CA 1
ATOM 1306 C C . LEU A 1 165 ? -12.001 0.158 25.290 1.00 92.94 165 LEU A C 1
ATOM 1308 O O . LEU A 1 165 ? -11.626 0.412 24.145 1.00 92.94 165 LEU A O 1
ATOM 1312 N N . ARG A 1 166 ? -11.767 0.985 26.313 1.00 93.06 166 ARG A N 1
ATOM 1313 C CA . ARG A 1 166 ? -11.005 2.230 26.183 1.00 93.06 166 ARG A CA 1
ATOM 1314 C C . ARG A 1 166 ? -9.571 1.952 25.734 1.00 93.06 166 ARG A C 1
ATOM 1316 O O . ARG A 1 166 ? -9.128 2.553 24.760 1.00 93.06 166 ARG A O 1
ATOM 1323 N N . ALA A 1 167 ? -8.896 0.994 26.366 1.00 94.75 167 ALA A N 1
ATOM 1324 C CA . ALA A 1 167 ? -7.547 0.584 25.989 1.00 94.75 167 ALA A CA 1
ATOM 1325 C C . ALA A 1 167 ? -7.481 0.041 24.548 1.00 94.75 167 ALA A C 1
ATOM 1327 O O . ALA A 1 167 ? -6.539 0.350 23.822 1.00 94.75 167 ALA A O 1
ATOM 1328 N N . GLU A 1 168 ? -8.483 -0.718 24.090 1.00 94.12 168 GLU A N 1
ATOM 1329 C CA . GLU A 1 168 ? -8.569 -1.202 22.701 1.00 94.12 168 GLU A CA 1
ATOM 1330 C C . GLU A 1 168 ? -8.715 -0.055 21.683 1.00 94.12 168 GLU A C 1
ATOM 1332 O O . GLU A 1 168 ? -8.091 -0.077 20.613 1.00 94.12 168 GLU A O 1
ATOM 1337 N N . ILE A 1 169 ? -9.520 0.963 22.009 1.00 94.62 169 ILE A N 1
ATOM 1338 C CA . ILE A 1 169 ? -9.696 2.161 21.175 1.00 94.62 169 ILE A CA 1
ATOM 1339 C C . ILE A 1 169 ? -8.402 2.977 21.139 1.00 94.62 169 ILE A C 1
ATOM 1341 O O . ILE A 1 169 ? -7.954 3.348 20.055 1.00 94.62 169 ILE A O 1
ATOM 1345 N N . GLU A 1 170 ? -7.781 3.224 22.292 1.00 94.94 170 GLU A N 1
ATOM 1346 C CA . GLU A 1 170 ? -6.517 3.962 22.400 1.00 94.94 170 GLU A CA 1
ATOM 1347 C C . GLU A 1 170 ? -5.380 3.245 21.657 1.00 94.94 170 GLU A C 1
ATOM 1349 O O . GLU A 1 170 ? -4.646 3.871 20.888 1.00 94.94 170 GLU A O 1
ATOM 1354 N N . ALA A 1 171 ? -5.277 1.919 21.794 1.00 93.69 171 ALA A N 1
ATOM 1355 C CA . ALA A 1 171 ? -4.321 1.109 21.044 1.00 93.69 171 ALA A CA 1
ATOM 1356 C C . ALA A 1 171 ? -4.560 1.207 19.529 1.00 93.69 171 ALA A C 1
ATOM 1358 O O . ALA A 1 171 ? -3.612 1.382 18.763 1.00 93.69 171 ALA A O 1
ATOM 1359 N N . SER A 1 172 ? -5.823 1.167 19.089 1.00 93.75 172 SER A N 1
ATOM 1360 C CA . SER A 1 172 ? -6.180 1.319 17.671 1.00 93.75 172 SER A CA 1
ATOM 1361 C C . SER A 1 172 ? -5.861 2.718 17.136 1.00 93.75 172 SER A C 1
ATOM 1363 O O . SER A 1 172 ? -5.366 2.849 16.019 1.00 93.75 172 SER A O 1
ATOM 1365 N N . GLN A 1 173 ? -6.088 3.772 17.925 1.00 94.31 173 GLN A N 1
ATOM 1366 C CA . GLN A 1 173 ? -5.719 5.144 17.560 1.00 94.31 173 GLN A CA 1
ATOM 1367 C C . GLN A 1 173 ? -4.202 5.305 17.430 1.00 94.31 173 GLN A C 1
ATOM 1369 O O . GLN A 1 173 ? -3.724 5.901 16.463 1.00 94.31 173 GLN A O 1
ATOM 1374 N N . SER A 1 174 ? -3.448 4.739 18.375 1.00 94.50 174 SER A N 1
ATOM 1375 C CA . SER A 1 174 ? -1.986 4.754 18.355 1.00 94.50 174 SER A CA 1
ATOM 1376 C C . SER A 1 174 ? -1.428 4.016 17.132 1.00 94.50 174 SER A C 1
ATOM 1378 O O . SER A 1 174 ? -0.554 4.540 16.444 1.00 94.50 174 SER A O 1
ATOM 1380 N N . ALA A 1 175 ? -1.992 2.850 16.793 1.00 93.00 175 ALA A N 1
ATOM 1381 C CA . ALA A 1 175 ? -1.590 2.057 15.630 1.00 93.00 175 ALA A CA 1
ATOM 1382 C C . ALA A 1 175 ? -1.932 2.723 14.282 1.00 93.00 175 ALA A C 1
ATOM 1384 O O . ALA A 1 175 ? -1.202 2.555 13.304 1.00 93.00 175 ALA A O 1
ATOM 1385 N N . LEU A 1 176 ? -3.009 3.516 14.215 1.00 93.31 176 LEU A N 1
ATOM 1386 C CA . LEU A 1 176 ? -3.419 4.187 12.977 1.00 93.31 176 LEU A CA 1
ATOM 1387 C C . LEU A 1 176 ? -2.440 5.255 12.501 1.00 93.31 176 LEU A C 1
ATOM 1389 O O . LEU A 1 176 ? -2.322 5.459 11.294 1.00 93.31 176 LEU A O 1
ATOM 1393 N N . LYS A 1 177 ? -1.767 5.968 13.409 1.00 92.38 177 LYS A N 1
ATOM 1394 C CA . LYS A 1 177 ? -0.864 7.060 13.027 1.00 92.38 177 LYS A CA 1
ATOM 1395 C C . LYS A 1 177 ? 0.287 6.587 12.117 1.00 92.38 177 LYS A C 1
ATOM 1397 O O . LYS A 1 177 ? 0.343 7.076 10.988 1.00 92.38 177 LYS A O 1
ATOM 1402 N N . PRO A 1 178 ? 1.148 5.633 12.528 1.00 93.88 178 PRO A N 1
ATOM 1403 C CA . PRO A 1 178 ? 2.228 5.152 11.667 1.00 93.88 178 PRO A CA 1
ATOM 1404 C C . PRO A 1 178 ? 1.689 4.477 10.400 1.00 93.88 178 PRO A C 1
ATOM 1406 O O . PRO A 1 178 ? 2.267 4.625 9.330 1.00 93.88 178 PRO A O 1
ATOM 1409 N N . LEU A 1 179 ? 0.538 3.800 10.482 1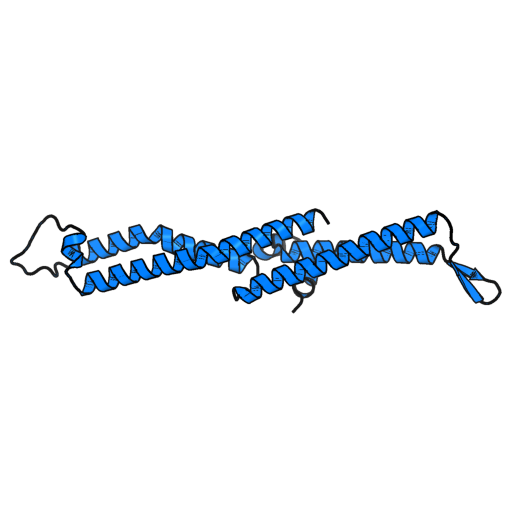.00 95.00 179 LEU A N 1
ATOM 1410 C CA . LEU A 1 179 ? -0.083 3.159 9.324 1.00 95.00 179 LEU A CA 1
ATOM 1411 C C . LEU A 1 179 ? -0.577 4.170 8.274 1.00 95.00 179 LEU A C 1
ATOM 1413 O O . LEU A 1 179 ? -0.438 3.943 7.074 1.00 95.00 179 LEU A O 1
ATOM 1417 N N . ASN A 1 180 ? -1.134 5.304 8.707 1.00 95.12 180 ASN A N 1
ATOM 1418 C CA . ASN A 1 180 ? -1.527 6.392 7.812 1.00 95.12 180 ASN A CA 1
ATOM 1419 C C . ASN A 1 180 ? -0.312 7.053 7.151 1.00 95.12 180 ASN A C 1
ATOM 1421 O O . ASN A 1 180 ? -0.368 7.350 5.961 1.00 95.12 180 ASN A O 1
ATOM 1425 N N . GLU A 1 181 ? 0.774 7.260 7.899 1.00 95.62 181 GLU A N 1
ATOM 1426 C CA . GLU A 1 181 ? 2.034 7.795 7.365 1.00 95.62 181 GLU A CA 1
ATOM 1427 C C . GLU A 1 181 ? 2.635 6.844 6.315 1.00 95.62 181 GLU A C 1
ATOM 1429 O O . GLU A 1 181 ? 3.000 7.278 5.221 1.00 95.62 181 GLU A O 1
ATOM 1434 N N . ALA A 1 182 ? 2.648 5.538 6.599 1.00 95.19 182 ALA A N 1
ATOM 1435 C CA . ALA A 1 182 ? 3.084 4.500 5.670 1.00 95.19 182 ALA A CA 1
ATOM 1436 C C . ALA A 1 182 ? 2.245 4.472 4.381 1.00 95.19 182 ALA A C 1
ATOM 1438 O O . ALA A 1 182 ? 2.800 4.474 3.281 1.00 95.19 182 ALA A O 1
ATOM 1439 N N . LEU A 1 183 ? 0.913 4.494 4.495 1.00 95.69 183 LEU A N 1
ATOM 1440 C CA . LEU A 1 183 ? 0.016 4.507 3.335 1.00 95.69 183 LEU A CA 1
ATOM 1441 C C . LEU A 1 183 ? 0.160 5.791 2.505 1.00 95.69 183 LEU A C 1
ATOM 1443 O O . LEU A 1 183 ? 0.208 5.707 1.283 1.00 95.69 183 LEU A O 1
ATOM 1447 N N . ALA A 1 184 ? 0.313 6.957 3.139 1.00 96.31 184 ALA A N 1
ATOM 1448 C CA . ALA A 1 184 ? 0.563 8.214 2.429 1.00 96.31 184 ALA A CA 1
ATOM 1449 C C . ALA A 1 184 ? 1.906 8.196 1.677 1.00 96.31 184 ALA A C 1
ATOM 1451 O O . ALA A 1 184 ? 2.008 8.699 0.552 1.00 96.31 184 ALA A O 1
ATOM 1452 N N . LYS A 1 185 ? 2.936 7.576 2.270 1.00 96.44 185 LYS A N 1
ATOM 1453 C CA . LYS A 1 185 ? 4.216 7.357 1.594 1.00 96.44 185 LYS A CA 1
ATOM 1454 C C . LYS A 1 185 ? 4.051 6.421 0.392 1.00 96.44 185 LYS A C 1
ATOM 1456 O O . LYS A 1 185 ? 4.542 6.746 -0.685 1.00 96.44 185 LYS A O 1
ATOM 1461 N N . ILE A 1 186 ? 3.319 5.314 0.537 1.00 94.88 186 ILE A N 1
ATOM 1462 C CA . ILE A 1 186 ? 3.011 4.400 -0.576 1.00 94.88 186 ILE A CA 1
ATOM 1463 C C . ILE A 1 186 ? 2.245 5.121 -1.690 1.00 94.88 186 ILE A C 1
ATOM 1465 O O . ILE A 1 186 ? 2.572 4.935 -2.859 1.00 94.88 186 ILE A O 1
ATOM 1469 N N . ASP A 1 187 ? 1.262 5.961 -1.367 1.00 94.38 187 ASP A N 1
ATOM 1470 C CA . ASP A 1 187 ? 0.502 6.715 -2.369 1.00 94.38 187 ASP A CA 1
ATOM 1471 C C . ASP A 1 187 ? 1.403 7.709 -3.130 1.00 94.38 187 ASP A C 1
ATOM 1473 O O . ASP A 1 187 ? 1.293 7.839 -4.350 1.00 94.38 187 ASP A O 1
ATOM 1477 N N . THR A 1 188 ? 2.360 8.340 -2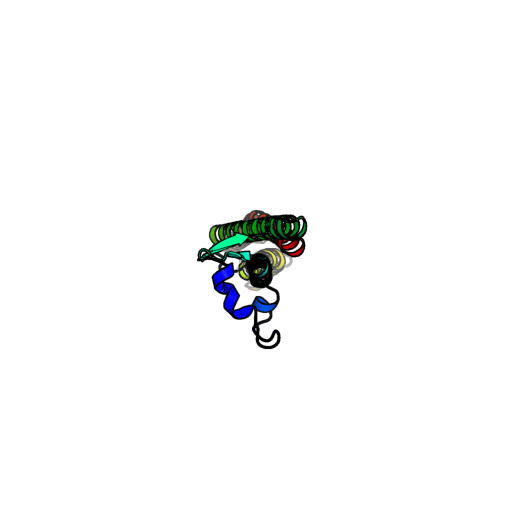.439 1.00 95.19 188 THR A N 1
ATOM 1478 C CA . THR A 1 188 ? 3.372 9.216 -3.062 1.00 95.19 188 THR A CA 1
ATOM 1479 C C . THR A 1 188 ? 4.287 8.434 -4.007 1.00 95.19 188 THR A C 1
ATOM 1481 O O . THR A 1 188 ? 4.474 8.831 -5.155 1.00 95.19 188 THR A O 1
ATOM 1484 N N . LEU A 1 189 ? 4.803 7.288 -3.554 1.00 94.56 189 LEU A N 1
ATOM 1485 C CA . LEU A 1 189 ? 5.616 6.387 -4.375 1.00 94.56 189 LEU A CA 1
ATOM 1486 C C . LEU A 1 189 ? 4.825 5.859 -5.582 1.00 94.56 189 LEU A C 1
ATOM 1488 O O . LEU A 1 189 ? 5.361 5.746 -6.678 1.00 94.56 189 LEU A O 1
ATOM 1492 N N . THR A 1 190 ? 3.529 5.593 -5.413 1.00 92.81 190 THR A N 1
ATOM 1493 C CA . THR A 1 190 ? 2.644 5.156 -6.502 1.00 92.81 190 THR A CA 1
ATOM 1494 C C . THR A 1 190 ? 2.511 6.234 -7.578 1.00 92.81 190 THR A C 1
ATOM 1496 O O . THR A 1 190 ? 2.619 5.928 -8.763 1.00 92.81 190 THR A O 1
ATOM 1499 N N . ALA A 1 191 ? 2.331 7.499 -7.187 1.00 93.50 191 ALA A N 1
ATOM 1500 C CA . ALA A 1 191 ? 2.290 8.614 -8.134 1.00 93.50 191 ALA A CA 1
ATOM 1501 C C . ALA A 1 191 ? 3.623 8.785 -8.891 1.00 93.50 191 ALA A C 1
ATOM 1503 O O . ALA A 1 191 ? 3.646 9.167 -10.064 1.00 93.50 191 ALA A O 1
ATOM 1504 N N . GLU A 1 192 ? 4.742 8.457 -8.247 1.00 91.31 192 GLU A N 1
ATOM 1505 C CA . GLU A 1 192 ? 6.052 8.460 -8.892 1.00 91.31 192 GLU A CA 1
ATOM 1506 C C . GLU A 1 192 ? 6.183 7.343 -9.940 1.00 91.31 192 GLU A C 1
ATOM 1508 O O . GLU A 1 192 ? 6.651 7.600 -11.048 1.00 91.31 192 GLU A O 1
ATOM 1513 N N . VAL A 1 193 ? 5.677 6.137 -9.659 1.00 90.75 193 VAL A N 1
ATOM 1514 C CA . VAL A 1 193 ? 5.612 5.041 -10.649 1.00 90.75 193 VAL A CA 1
ATOM 1515 C C . VAL A 1 193 ? 4.820 5.458 -11.890 1.00 90.75 193 VAL A C 1
ATOM 1517 O O . VAL A 1 193 ? 5.226 5.150 -13.013 1.00 90.75 193 VAL A O 1
ATOM 1520 N N . ASP A 1 194 ? 3.709 6.171 -11.700 1.00 86.69 194 ASP A N 1
ATOM 1521 C CA . ASP A 1 194 ? 2.854 6.624 -12.801 1.00 86.69 194 ASP A CA 1
ATOM 1522 C C . ASP A 1 194 ? 3.524 7.710 -13.665 1.00 86.69 194 ASP A C 1
ATOM 1524 O O . ASP A 1 194 ? 3.260 7.786 -14.869 1.00 86.69 194 ASP A O 1
ATOM 1528 N N . SER A 1 195 ? 4.402 8.527 -13.073 1.00 86.12 195 SER A N 1
ATOM 1529 C CA . SER A 1 195 ? 5.104 9.625 -13.760 1.00 86.12 195 SER A CA 1
ATOM 1530 C C . SER A 1 195 ? 6.470 9.250 -14.349 1.00 86.12 195 SER A C 1
ATOM 1532 O O . SER A 1 195 ? 6.962 9.966 -15.226 1.00 86.12 195 SER A O 1
ATOM 1534 N N . THR A 1 196 ? 7.061 8.138 -13.903 1.00 82.00 196 THR A N 1
ATOM 1535 C CA . THR A 1 196 ? 8.279 7.537 -14.486 1.00 82.00 196 THR A CA 1
ATOM 1536 C C . THR A 1 196 ? 8.017 7.035 -15.909 1.00 82.00 196 THR A C 1
ATOM 1538 O O . THR A 1 196 ? 8.932 7.012 -16.767 1.00 82.00 196 THR A O 1
#